Protein AF-A0A7Y3DHK5-F1 (afdb_monomer)

Mean predicted aligned error: 8.08 Å

Foldseek 3Di:
DDPCCPPLDHPLLVVLLVVLLVLLVQLLCLCQLLVVQVPDPPRDHSVVSNVSSLVSQLVSLLSNQVSLVAVCSVVLSVVLNVQLCVQQVVQCVVLVHNLLSNLRSNLSSLLRRRHDDPQDDSVLSNVLSVVLSVVLSVCCVPPVVCSSVCSSSRSSVSNVVSSSVSSVVPPPPPPPPPPPDD

Secondary structure (DSSP, 8-state):
-------SS-HHHHHHHHHHHHHHHHHHHHHHHHHHHHT-TTPPPSHHHHHHHHHHHHHHHHHHHHHTT-TTHHHHHHHHHHHHHHHHHHHHHHHTSHHHHHHHHHHHHHHHHS---TT--HHHHHHHHHHHHHHHHHHHHH-HHHHHHHTTTHHHHHHHHHHHHHHHHHS--SSSSSSS--

Sequence (182 aa):
MESDNGPVIGRRKLIALIAGTVLLVISYAGILGAFVASGLDDGPNPGPPLALGMALLPIVFAAVAYLSLHPRAGTAVLKAVGLFFLFAVPISALAQDAVTGLVAGFGAGAVVTVDRLPMHTWKSRAIAVGATVFYVFILVRIIPPLGVASAPLLPFTAVAMADYIAEQRTQPGNESAGGQVA

Radius of gyration: 18.8 Å; Cα contacts (8 Å, |Δi|>4): 237; chains: 1; bounding box: 74×36×41 Å

pLDDT: mean 83.74, std 14.65, range [40.53, 97.25]

Structure (mmCIF, N/CA/C/O backbone):
data_AF-A0A7Y3DHK5-F1
#
_entry.id   AF-A0A7Y3DHK5-F1
#
loop_
_atom_site.group_PDB
_atom_site.id
_atom_site.type_symbol
_atom_site.label_atom_id
_atom_site.label_alt_id
_atom_site.label_comp_id
_atom_site.label_asym_id
_atom_site.label_entity_id
_atom_site.label_seq_id
_atom_site.pdbx_PDB_ins_code
_atom_site.Cartn_x
_atom_site.Cartn_y
_atom_site.Cartn_z
_atom_site.occupancy
_atom_site.B_iso_or_equiv
_atom_site.auth_seq_id
_atom_site.auth_comp_id
_atom_site.auth_asym_id
_atom_site.auth_atom_id
_atom_site.pdbx_PDB_model_num
ATOM 1 N N . MET A 1 1 ? -32.694 22.372 16.689 1.00 42.44 1 MET A N 1
ATOM 2 C CA . MET A 1 1 ? -32.418 20.926 16.592 1.00 42.44 1 MET A CA 1
ATOM 3 C C . MET A 1 1 ? -31.302 20.776 15.580 1.00 42.44 1 MET A C 1
ATOM 5 O O . MET A 1 1 ? -31.564 20.629 14.396 1.00 42.44 1 MET A O 1
ATOM 9 N N . GLU A 1 2 ? -30.069 20.971 16.040 1.00 40.84 2 GLU A N 1
ATOM 10 C CA . GLU A 1 2 ? -28.870 20.765 15.233 1.00 40.84 2 GLU A CA 1
ATOM 11 C C . GLU A 1 2 ? -28.682 19.249 15.140 1.00 40.84 2 GLU A C 1
ATOM 13 O O . GLU A 1 2 ? -28.460 18.597 16.161 1.00 40.84 2 GLU A O 1
ATOM 18 N N . SER A 1 3 ? -28.862 18.654 13.961 1.00 53.38 3 SER A N 1
ATOM 19 C CA . SER A 1 3 ? -28.381 17.294 13.744 1.00 53.38 3 SER A CA 1
ATOM 20 C C . SER A 1 3 ? -26.858 17.376 13.759 1.00 53.38 3 SER A C 1
ATOM 22 O O . SER A 1 3 ? -26.259 17.772 12.756 1.00 53.38 3 SER A O 1
ATOM 24 N N . ASP A 1 4 ? -26.243 17.076 14.903 1.00 52.94 4 ASP A N 1
ATOM 25 C CA . ASP A 1 4 ? -24.798 16.885 15.012 1.00 52.94 4 ASP A CA 1
ATOM 26 C C . ASP A 1 4 ? -24.416 15.635 14.208 1.00 52.94 4 ASP A C 1
ATOM 28 O O . ASP A 1 4 ? -24.260 14.528 14.718 1.00 52.94 4 ASP A O 1
ATOM 32 N N . ASN A 1 5 ? -24.339 15.817 12.892 1.00 56.72 5 ASN A N 1
ATOM 33 C CA . ASN A 1 5 ? -23.770 14.869 11.956 1.00 56.72 5 ASN A CA 1
ATOM 34 C C . ASN A 1 5 ? -22.253 15.039 12.033 1.00 56.72 5 ASN A C 1
ATOM 36 O O . ASN A 1 5 ? -21.617 15.535 11.097 1.00 56.72 5 ASN A O 1
ATOM 40 N N . GLY A 1 6 ? -21.674 14.670 13.178 1.00 50.78 6 GLY A N 1
ATOM 41 C CA . GLY A 1 6 ? -20.231 14.545 13.307 1.00 50.78 6 GLY A CA 1
ATOM 42 C C . GLY A 1 6 ? -19.690 13.702 12.142 1.00 50.78 6 GLY A C 1
ATOM 43 O O . GLY A 1 6 ? -20.365 12.771 11.689 1.00 50.78 6 GLY A O 1
ATOM 44 N N . PRO A 1 7 ? -18.508 14.030 11.591 1.00 53.75 7 PRO A N 1
ATOM 45 C CA . PRO A 1 7 ? -17.993 13.337 10.420 1.00 53.75 7 PRO A CA 1
ATOM 46 C C . PRO A 1 7 ? -17.923 11.829 10.686 1.00 53.75 7 PRO A C 1
ATOM 48 O O . PRO A 1 7 ? -17.283 11.395 11.643 1.00 53.75 7 PRO A O 1
ATOM 51 N N . VAL A 1 8 ? -18.573 11.054 9.806 1.00 61.59 8 VAL A N 1
ATOM 52 C CA . VAL A 1 8 ? -18.699 9.583 9.872 1.00 61.59 8 VAL A CA 1
ATOM 53 C C . VAL A 1 8 ? -17.328 8.923 10.088 1.00 61.59 8 VAL A C 1
ATOM 55 O O . VAL A 1 8 ? -17.184 8.011 10.890 1.00 61.59 8 VAL A O 1
ATOM 58 N N . ILE A 1 9 ? -16.282 9.496 9.482 1.00 65.50 9 ILE A N 1
ATOM 59 C CA . ILE A 1 9 ? -14.880 9.187 9.773 1.00 65.50 9 ILE A CA 1
ATOM 60 C C . ILE A 1 9 ? -14.308 10.270 10.695 1.00 65.50 9 ILE A C 1
ATOM 62 O O . ILE A 1 9 ? -14.150 11.425 10.294 1.00 65.50 9 ILE A O 1
ATOM 66 N N . GLY A 1 10 ? -13.910 9.894 11.913 1.00 73.19 10 GLY A N 1
ATOM 67 C CA . GLY A 1 10 ? -13.272 10.823 12.848 1.00 73.19 10 GLY A CA 1
ATOM 68 C C . GLY A 1 10 ? -12.036 11.510 12.243 1.00 73.19 10 GLY A C 1
ATOM 69 O O . GLY A 1 10 ? -11.193 10.864 11.618 1.00 73.19 10 GLY A O 1
ATOM 70 N N . ARG A 1 11 ? -11.882 12.824 12.472 1.00 76.50 11 ARG A N 1
ATOM 71 C CA . ARG A 1 11 ? -10.813 13.674 11.892 1.00 76.50 11 ARG A CA 1
ATOM 72 C C . ARG A 1 11 ? -9.403 13.074 12.004 1.00 76.50 11 ARG A C 1
ATOM 74 O O . ARG A 1 11 ? -8.600 13.213 11.089 1.00 76.50 11 ARG A O 1
ATOM 81 N N . ARG A 1 12 ? -9.101 12.378 13.105 1.00 74.62 12 ARG A N 1
ATOM 82 C CA . ARG A 1 12 ? -7.803 11.709 13.327 1.00 74.62 12 ARG A CA 1
ATOM 83 C C . ARG A 1 12 ? -7.577 10.525 12.380 1.00 74.62 12 ARG A C 1
ATOM 85 O O . ARG A 1 12 ? -6.482 10.380 11.849 1.00 74.62 12 ARG A O 1
ATOM 92 N N . LYS A 1 13 ? -8.621 9.737 12.106 1.00 74.81 13 LYS A N 1
ATOM 93 C CA . LYS A 1 13 ? -8.589 8.605 11.167 1.00 74.81 13 LYS A CA 1
ATOM 94 C C . LYS A 1 13 ? -8.394 9.093 9.729 1.00 74.81 13 LYS A C 1
ATOM 96 O O . LYS A 1 13 ? -7.606 8.508 8.994 1.00 74.81 13 LYS A O 1
ATOM 101 N N . LEU A 1 14 ? -9.019 10.215 9.362 1.00 79.25 14 LEU A N 1
ATOM 102 C CA . LEU A 1 14 ? -8.791 10.866 8.068 1.00 79.25 14 LEU A CA 1
ATOM 103 C C . LEU A 1 14 ? -7.335 11.334 7.910 1.00 79.25 14 LEU A C 1
ATOM 105 O O . LEU A 1 14 ? -6.707 11.056 6.892 1.00 79.25 14 LEU A O 1
ATOM 109 N N . ILE A 1 15 ? -6.772 11.991 8.930 1.00 84.25 15 ILE A N 1
ATOM 110 C CA . ILE A 1 15 ? -5.363 12.418 8.919 1.00 84.25 15 ILE A CA 1
ATOM 111 C C . ILE A 1 15 ? -4.429 11.205 8.811 1.00 84.25 15 ILE A C 1
ATOM 113 O O . ILE A 1 15 ? -3.486 11.242 8.025 1.00 84.25 15 ILE A O 1
ATOM 117 N N . ALA A 1 16 ? -4.709 10.121 9.543 1.00 83.44 16 ALA A N 1
ATOM 118 C CA . ALA A 1 16 ? -3.940 8.880 9.468 1.00 83.44 16 ALA A CA 1
ATOM 119 C C . ALA A 1 16 ? -3.943 8.284 8.051 1.00 83.44 16 ALA A C 1
ATOM 121 O O . ALA A 1 16 ? -2.894 7.884 7.550 1.00 83.44 16 ALA A O 1
ATOM 122 N N . LEU A 1 17 ? -5.106 8.265 7.392 1.00 84.38 17 LEU A N 1
ATOM 123 C CA . LEU A 1 17 ? -5.253 7.769 6.024 1.00 84.38 17 LEU A CA 1
ATOM 124 C C . LEU A 1 17 ? -4.521 8.653 5.013 1.00 84.38 17 LEU A C 1
ATOM 126 O O . LEU A 1 17 ? -3.810 8.124 4.162 1.00 84.38 17 LEU A O 1
ATOM 130 N N . ILE A 1 18 ? -4.646 9.979 5.113 1.00 86.75 18 ILE A N 1
ATOM 131 C CA . ILE A 1 18 ? -3.957 10.913 4.210 1.00 86.75 18 ILE A CA 1
ATOM 132 C C . ILE A 1 18 ? -2.440 10.794 4.386 1.00 86.75 18 ILE A C 1
ATOM 134 O O . ILE A 1 18 ? -1.729 10.564 3.409 1.00 86.75 18 ILE A O 1
ATOM 138 N N . ALA A 1 19 ? -1.946 10.886 5.624 1.00 87.06 19 ALA A N 1
ATOM 139 C CA . ALA A 1 19 ? -0.518 10.785 5.923 1.00 87.06 19 ALA A CA 1
ATOM 140 C C . ALA A 1 19 ? 0.050 9.422 5.499 1.00 87.06 19 ALA A C 1
ATOM 142 O O . ALA A 1 19 ? 1.097 9.357 4.855 1.00 87.06 19 ALA A O 1
ATOM 143 N N . GLY A 1 20 ? -0.678 8.340 5.795 1.00 87.88 20 GLY A N 1
ATOM 144 C CA . GLY A 1 20 ? -0.337 6.996 5.347 1.00 87.88 20 GLY A CA 1
ATOM 145 C C . GLY A 1 20 ? -0.263 6.903 3.826 1.00 87.88 20 GLY A C 1
ATOM 146 O O . GLY A 1 20 ? 0.711 6.371 3.306 1.00 87.88 20 GLY A O 1
ATOM 147 N N . THR A 1 21 ? -1.244 7.454 3.109 1.00 89.69 21 THR A N 1
ATOM 148 C CA . THR A 1 21 ? -1.296 7.403 1.637 1.00 89.69 21 THR A CA 1
ATOM 149 C C . THR A 1 21 ? -0.128 8.157 1.011 1.00 89.69 21 THR A C 1
ATOM 151 O O . THR A 1 21 ? 0.500 7.639 0.094 1.00 89.69 21 THR A O 1
ATOM 154 N N . VAL A 1 22 ? 0.221 9.339 1.528 1.00 92.50 22 VAL A N 1
ATOM 155 C CA . VAL A 1 22 ? 1.383 10.103 1.042 1.00 92.50 22 VAL A CA 1
ATOM 156 C C . VAL A 1 22 ? 2.671 9.296 1.210 1.00 92.50 22 VAL A C 1
ATOM 158 O O . VAL A 1 22 ? 3.433 9.143 0.257 1.00 92.50 22 VAL A O 1
ATOM 161 N N . LEU A 1 23 ? 2.897 8.727 2.398 1.00 92.94 23 LEU A N 1
ATOM 162 C CA . LEU A 1 23 ? 4.072 7.889 2.649 1.00 92.94 23 LEU A CA 1
ATOM 163 C C . LEU A 1 23 ? 4.071 6.631 1.771 1.00 92.94 23 LEU A C 1
ATOM 165 O O . LEU A 1 23 ? 5.121 6.226 1.274 1.00 92.94 23 LEU A O 1
ATOM 169 N N . LEU A 1 24 ? 2.897 6.027 1.565 1.00 92.25 24 LEU A N 1
ATOM 170 C CA . LEU A 1 24 ? 2.729 4.840 0.734 1.00 92.25 24 LEU A CA 1
ATOM 171 C C . LEU A 1 24 ? 3.099 5.151 -0.713 1.00 92.25 24 LEU A C 1
ATOM 173 O O . LEU A 1 24 ? 3.868 4.394 -1.288 1.00 92.25 24 LEU A O 1
ATOM 177 N N . VAL A 1 25 ? 2.635 6.268 -1.281 1.00 94.75 25 VAL A N 1
ATOM 178 C CA . VAL A 1 25 ? 2.987 6.684 -2.650 1.00 94.75 25 VAL A CA 1
ATOM 179 C C . VAL A 1 25 ? 4.505 6.780 -2.820 1.00 94.75 25 VAL A C 1
ATOM 181 O O . VAL A 1 25 ? 5.038 6.266 -3.801 1.00 94.75 25 VAL A O 1
ATOM 184 N N . ILE A 1 26 ? 5.211 7.371 -1.851 1.00 94.56 26 ILE A N 1
ATOM 185 C CA . ILE A 1 26 ? 6.676 7.506 -1.900 1.00 94.56 26 ILE A CA 1
ATOM 186 C C . ILE A 1 26 ? 7.354 6.131 -1.786 1.00 94.56 26 ILE A C 1
ATOM 188 O O . ILE A 1 26 ? 8.244 5.813 -2.576 1.00 94.56 26 ILE A O 1
ATOM 192 N N . SER A 1 27 ? 6.918 5.296 -0.837 1.00 94.69 27 SER A N 1
ATOM 193 C CA . SER A 1 27 ? 7.443 3.935 -0.658 1.00 94.69 27 SER A CA 1
ATOM 194 C C . SER A 1 27 ? 7.228 3.080 -1.912 1.00 94.69 27 SER A C 1
ATOM 196 O O . SER A 1 27 ? 8.168 2.472 -2.423 1.00 94.69 27 SER A O 1
ATOM 198 N N . TYR A 1 28 ? 6.011 3.103 -2.456 1.00 95.06 28 TYR A N 1
ATOM 199 C CA . TYR A 1 28 ? 5.617 2.409 -3.677 1.00 95.06 28 TYR A CA 1
ATOM 200 C C . TYR A 1 28 ? 6.442 2.860 -4.882 1.00 95.06 28 TYR A C 1
ATOM 202 O O . TYR A 1 28 ? 6.948 2.011 -5.609 1.00 95.06 28 TYR A O 1
ATOM 210 N N . ALA A 1 29 ? 6.632 4.170 -5.070 1.00 94.25 29 ALA A N 1
ATOM 211 C CA . ALA A 1 29 ? 7.441 4.699 -6.165 1.00 94.25 29 ALA A CA 1
ATOM 212 C C . ALA A 1 29 ? 8.903 4.232 -6.080 1.00 94.25 29 ALA A C 1
ATOM 214 O O . ALA A 1 29 ? 9.481 3.865 -7.101 1.00 94.25 29 ALA A O 1
ATOM 215 N N . GLY A 1 30 ? 9.484 4.184 -4.875 1.00 94.62 30 GLY A N 1
ATOM 216 C CA . GLY A 1 30 ? 10.835 3.659 -4.663 1.00 94.62 30 GLY A CA 1
ATOM 217 C C . GLY A 1 30 ? 10.952 2.173 -5.013 1.00 94.62 30 GLY A C 1
ATOM 218 O O . GLY A 1 30 ? 11.815 1.787 -5.802 1.00 94.62 30 GLY A O 1
ATOM 219 N N . ILE A 1 31 ? 10.046 1.340 -4.486 1.00 94.56 31 ILE A N 1
ATOM 220 C CA . ILE A 1 31 ? 10.067 -0.108 -4.747 1.00 94.56 31 ILE A CA 1
ATOM 221 C C . ILE A 1 31 ? 9.806 -0.398 -6.232 1.00 94.56 31 ILE A C 1
ATOM 223 O O . ILE A 1 31 ? 10.547 -1.157 -6.854 1.00 94.56 31 ILE A O 1
ATOM 227 N N . LEU A 1 32 ? 8.782 0.222 -6.824 1.00 93.75 32 LEU A N 1
ATOM 228 C CA . LEU A 1 32 ? 8.448 0.018 -8.232 1.00 93.75 32 LEU A CA 1
ATOM 229 C C . LEU A 1 32 ? 9.550 0.543 -9.156 1.00 93.75 32 LEU A C 1
ATOM 231 O O . LEU A 1 32 ? 9.907 -0.136 -10.114 1.00 93.75 32 LEU A O 1
ATOM 235 N N . GLY A 1 33 ? 10.111 1.717 -8.860 1.00 92.50 33 GLY A N 1
ATOM 236 C CA . GLY A 1 33 ? 11.213 2.293 -9.627 1.00 92.50 33 GLY A CA 1
ATOM 237 C C . GLY A 1 33 ? 12.428 1.368 -9.669 1.00 92.50 33 GLY A C 1
ATOM 238 O O . GLY A 1 33 ? 13.041 1.220 -10.722 1.00 92.50 33 GLY A O 1
ATOM 239 N N . ALA A 1 34 ? 12.725 0.676 -8.566 1.00 93.44 34 ALA A N 1
ATOM 240 C CA . ALA A 1 34 ? 13.771 -0.339 -8.536 1.00 93.44 34 ALA A CA 1
ATOM 241 C C . ALA A 1 34 ? 13.460 -1.551 -9.425 1.00 93.44 34 ALA A C 1
ATOM 243 O O . ALA A 1 34 ? 14.339 -2.003 -10.156 1.00 93.44 34 ALA A O 1
ATOM 244 N N . PHE A 1 35 ? 12.222 -2.055 -9.406 1.00 92.12 35 PHE A N 1
ATOM 245 C CA . PHE A 1 35 ? 11.816 -3.153 -10.291 1.00 92.12 35 PHE A CA 1
ATOM 246 C C . PHE A 1 35 ? 11.899 -2.759 -11.768 1.00 92.12 35 PHE A C 1
ATOM 248 O O . PHE A 1 35 ? 12.426 -3.522 -12.575 1.00 92.12 35 PHE A O 1
ATOM 255 N N . VAL A 1 36 ? 11.446 -1.553 -12.118 1.00 91.25 36 VAL A N 1
ATOM 256 C CA . VAL A 1 36 ? 11.557 -1.030 -13.487 1.00 91.25 36 VAL A CA 1
ATOM 257 C C . VAL A 1 36 ? 13.023 -0.902 -13.894 1.00 91.25 36 VAL A C 1
ATOM 259 O O . VAL A 1 36 ? 13.400 -1.393 -14.952 1.00 91.25 36 VAL A O 1
ATOM 262 N N . ALA A 1 37 ? 13.862 -0.311 -13.041 1.00 92.69 37 ALA A N 1
ATOM 263 C CA . ALA A 1 37 ? 15.287 -0.152 -13.311 1.00 92.69 37 ALA A CA 1
ATOM 264 C C . ALA A 1 37 ? 16.013 -1.497 -13.478 1.00 92.69 37 ALA A C 1
ATOM 266 O O . ALA A 1 37 ? 16.882 -1.612 -14.333 1.00 92.69 37 ALA A O 1
ATOM 267 N N . SER A 1 38 ? 15.618 -2.530 -12.725 1.00 90.75 38 SER A N 1
ATOM 268 C CA . SER A 1 38 ? 16.200 -3.875 -12.841 1.00 90.75 38 SER A CA 1
ATOM 269 C C . SER A 1 38 ? 15.866 -4.608 -14.145 1.00 90.75 38 SER A C 1
ATOM 271 O O . SER A 1 38 ? 16.524 -5.592 -14.464 1.00 90.75 38 SER A O 1
ATOM 273 N N . GLY A 1 39 ? 14.851 -4.151 -14.884 1.00 89.38 39 GLY A N 1
ATOM 274 C CA . GLY A 1 39 ? 14.454 -4.724 -16.172 1.00 89.38 39 GLY A CA 1
ATOM 275 C C . GLY A 1 39 ? 15.078 -4.041 -17.392 1.00 89.38 39 GLY A C 1
ATOM 276 O O . GLY A 1 39 ? 14.715 -4.389 -18.511 1.00 89.38 39 GLY A O 1
ATOM 277 N N . LEU A 1 40 ? 15.954 -3.049 -17.196 1.00 91.44 40 LEU A N 1
ATOM 278 C CA . LEU A 1 40 ? 16.597 -2.283 -18.266 1.00 91.44 40 LEU A CA 1
ATOM 279 C C . LEU A 1 40 ? 18.086 -2.642 -18.350 1.00 91.44 40 LEU A C 1
ATOM 281 O O . LEU A 1 40 ? 18.777 -2.583 -17.335 1.00 91.44 40 LEU A O 1
ATOM 285 N N . ASP A 1 41 ? 18.584 -2.935 -19.555 1.00 87.88 41 ASP A N 1
ATOM 286 C CA . ASP A 1 41 ? 19.985 -3.339 -19.774 1.00 87.88 41 ASP A CA 1
ATOM 287 C C . ASP A 1 41 ? 20.995 -2.249 -19.355 1.00 87.88 41 ASP A C 1
ATOM 289 O O . ASP A 1 41 ? 22.003 -2.555 -18.725 1.00 87.88 41 ASP A O 1
ATOM 293 N N . ASP A 1 42 ? 20.673 -0.974 -19.607 1.00 89.69 42 ASP A N 1
ATOM 294 C CA . ASP A 1 42 ? 21.446 0.207 -19.176 1.00 89.69 42 ASP A CA 1
ATOM 295 C C . ASP A 1 42 ? 20.678 1.039 -18.124 1.00 89.69 42 ASP A C 1
ATOM 297 O O . ASP A 1 42 ? 20.684 2.276 -18.120 1.00 89.69 42 ASP A O 1
ATOM 301 N N . GLY A 1 43 ? 19.934 0.359 -17.246 1.00 84.94 43 GLY A N 1
ATOM 302 C CA . GLY A 1 43 ? 19.128 0.991 -16.204 1.00 84.94 43 GLY A CA 1
ATOM 303 C C . GLY A 1 43 ? 19.957 1.697 -15.116 1.00 84.94 43 GLY A C 1
ATOM 304 O O . GLY A 1 43 ? 21.067 1.269 -14.789 1.00 84.94 43 GLY A O 1
ATOM 305 N N . PRO A 1 44 ? 19.422 2.756 -14.473 1.00 91.56 44 PRO A N 1
ATOM 306 C CA . PRO A 1 44 ? 20.005 3.299 -13.246 1.00 91.56 44 PRO A CA 1
ATOM 307 C C . PRO A 1 44 ? 20.124 2.221 -12.157 1.00 91.56 44 PRO A C 1
ATOM 309 O O . PRO A 1 44 ? 19.343 1.275 -12.128 1.00 91.56 44 PRO A O 1
ATOM 312 N N . ASN A 1 45 ? 21.044 2.384 -11.200 1.00 93.50 45 ASN A N 1
ATOM 313 C CA . ASN A 1 45 ? 21.184 1.429 -10.095 1.00 93.50 45 ASN A CA 1
ATOM 314 C C . ASN A 1 45 ? 19.851 1.281 -9.312 1.00 93.50 45 ASN A C 1
ATOM 316 O O . ASN A 1 45 ? 19.388 2.269 -8.730 1.00 93.50 45 ASN A O 1
ATOM 320 N N . PRO A 1 46 ? 19.249 0.074 -9.237 1.00 93.62 46 PRO A N 1
ATOM 321 C CA . PRO A 1 46 ? 17.970 -0.145 -8.556 1.00 93.62 46 PRO A CA 1
ATOM 322 C C . PRO A 1 46 ? 18.092 -0.164 -7.022 1.00 93.62 46 PRO A C 1
ATOM 324 O O . PRO A 1 46 ? 17.088 -0.056 -6.320 1.00 93.62 46 PRO A O 1
ATOM 327 N N . GLY A 1 47 ? 19.308 -0.289 -6.479 1.00 94.06 47 GLY A N 1
ATOM 328 C CA . GLY A 1 47 ? 19.561 -0.427 -5.044 1.00 94.06 47 GLY A CA 1
ATOM 329 C C . GLY A 1 47 ? 19.051 0.750 -4.203 1.00 94.06 47 GLY A C 1
ATOM 330 O O . GLY A 1 47 ? 18.266 0.521 -3.281 1.00 94.06 47 GLY A O 1
ATOM 331 N N . PRO A 1 48 ? 19.442 2.006 -4.494 1.00 94.94 48 PRO A N 1
ATOM 332 C CA . PRO A 1 48 ? 18.984 3.170 -3.736 1.00 94.94 48 PRO A CA 1
ATOM 333 C C . PRO A 1 48 ? 17.454 3.363 -3.691 1.00 94.94 48 PRO A C 1
ATOM 335 O O . PRO A 1 48 ? 16.928 3.511 -2.583 1.00 94.94 48 PRO A O 1
ATOM 338 N N . PRO A 1 49 ? 16.705 3.337 -4.817 1.00 93.12 49 PRO A N 1
ATOM 339 C CA . PRO A 1 49 ? 15.250 3.487 -4.760 1.00 93.12 49 PRO A CA 1
ATOM 340 C C . PRO A 1 49 ? 14.576 2.312 -4.036 1.00 93.12 49 PRO A C 1
ATOM 342 O O . PRO A 1 49 ? 13.629 2.539 -3.278 1.00 93.12 49 PRO A O 1
ATOM 345 N N . LEU A 1 50 ? 15.108 1.088 -4.166 1.00 94.31 50 LEU A N 1
ATOM 346 C CA . LEU A 1 50 ? 14.611 -0.066 -3.416 1.00 94.31 50 LEU A CA 1
ATOM 347 C C . LEU A 1 50 ? 14.811 0.129 -1.914 1.00 94.31 50 LEU A C 1
ATOM 349 O O . LEU A 1 50 ? 13.867 -0.024 -1.144 1.00 94.31 50 LEU A O 1
ATOM 353 N N . ALA A 1 51 ? 16.022 0.495 -1.490 1.00 94.69 51 ALA A N 1
ATOM 354 C CA . ALA A 1 51 ? 16.351 0.702 -0.085 1.00 94.69 51 ALA A CA 1
ATOM 355 C C . ALA A 1 51 ? 15.470 1.790 0.542 1.00 94.69 51 ALA A C 1
ATOM 357 O O . ALA A 1 51 ? 14.942 1.588 1.634 1.00 94.69 51 ALA A O 1
ATOM 358 N N . LEU A 1 52 ? 15.247 2.902 -0.169 1.00 93.75 52 LEU A N 1
ATOM 359 C CA . LEU A 1 52 ? 14.337 3.960 0.269 1.00 93.75 52 LEU A CA 1
ATOM 360 C C . LEU A 1 52 ? 12.902 3.441 0.413 1.00 93.75 52 LEU A C 1
ATOM 362 O O . LEU A 1 52 ? 12.270 3.633 1.454 1.00 93.75 52 LEU A O 1
ATOM 366 N N . GLY A 1 53 ? 12.397 2.763 -0.618 1.00 93.25 53 GLY A N 1
ATOM 367 C CA . GLY A 1 53 ? 11.045 2.224 -0.629 1.00 93.25 53 GLY A CA 1
ATOM 368 C C . GLY A 1 53 ? 10.802 1.228 0.509 1.00 93.25 53 GLY A C 1
ATOM 369 O O . GLY A 1 53 ? 9.804 1.332 1.228 1.00 93.25 53 GLY A O 1
ATOM 370 N N . MET A 1 54 ? 11.763 0.332 0.735 1.00 95.00 54 MET A N 1
ATOM 371 C CA . MET A 1 54 ? 11.733 -0.676 1.796 1.00 95.00 54 MET A CA 1
ATOM 372 C C . MET A 1 54 ? 11.925 -0.082 3.196 1.00 95.00 54 MET A C 1
ATOM 374 O O . MET A 1 54 ? 11.277 -0.536 4.137 1.00 95.00 54 MET A O 1
ATOM 378 N N . ALA A 1 55 ? 12.759 0.949 3.352 1.00 95.94 55 ALA A N 1
ATOM 379 C CA . ALA A 1 55 ? 12.929 1.650 4.625 1.00 95.94 55 ALA A CA 1
ATOM 380 C C . ALA A 1 55 ? 11.669 2.436 5.023 1.00 95.94 55 ALA A C 1
ATOM 382 O O . ALA A 1 55 ? 11.331 2.516 6.205 1.00 95.94 55 ALA A O 1
ATOM 383 N N . LEU A 1 56 ? 10.941 2.980 4.042 1.00 94.50 56 LEU A N 1
ATOM 384 C CA . LEU A 1 56 ? 9.680 3.687 4.271 1.00 94.50 56 LEU A CA 1
ATOM 385 C C 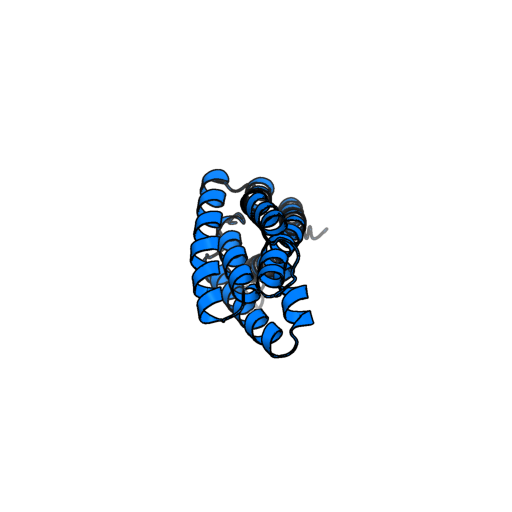. LEU A 1 56 ? 8.519 2.751 4.607 1.00 94.50 56 LEU A C 1
ATOM 387 O O . LEU A 1 56 ? 7.590 3.163 5.294 1.00 94.50 56 LEU A O 1
ATOM 391 N N . LEU A 1 57 ? 8.560 1.495 4.177 1.00 94.44 57 LEU A N 1
ATOM 392 C CA . LEU A 1 57 ? 7.483 0.529 4.384 1.00 94.44 57 LEU A CA 1
ATOM 393 C C . LEU A 1 57 ? 7.039 0.369 5.857 1.00 94.44 57 LEU A C 1
ATOM 395 O O . LEU A 1 57 ? 5.844 0.524 6.133 1.00 94.44 57 LEU A O 1
ATOM 399 N N . PRO A 1 58 ? 7.930 0.116 6.839 1.00 93.69 58 PRO A N 1
ATOM 400 C CA . PRO A 1 58 ? 7.525 0.082 8.245 1.00 93.69 58 PRO A CA 1
ATOM 401 C C . PRO A 1 58 ? 7.039 1.450 8.746 1.00 93.69 58 PRO A C 1
ATOM 403 O O . PRO A 1 58 ? 6.160 1.497 9.605 1.00 93.69 58 PRO A O 1
ATOM 406 N N . ILE A 1 59 ? 7.553 2.555 8.193 1.00 94.44 59 ILE A N 1
ATOM 407 C CA . ILE A 1 59 ? 7.150 3.924 8.553 1.00 94.44 59 ILE A CA 1
ATOM 408 C C . ILE A 1 59 ? 5.715 4.204 8.092 1.00 94.44 59 ILE A C 1
ATOM 410 O O . ILE A 1 59 ? 4.939 4.770 8.858 1.00 94.44 59 ILE A O 1
ATOM 414 N N . VAL A 1 60 ? 5.326 3.752 6.895 1.00 93.06 60 VAL A N 1
ATOM 415 C CA . VAL A 1 60 ? 3.945 3.830 6.383 1.00 93.06 60 VAL A CA 1
ATOM 416 C C . VAL A 1 60 ? 2.986 3.156 7.361 1.00 93.06 60 VAL A C 1
ATOM 418 O O . VAL A 1 60 ? 2.003 3.756 7.800 1.00 93.06 60 VAL A O 1
ATOM 421 N N . PHE A 1 61 ? 3.286 1.914 7.748 1.00 93.06 61 PHE A N 1
ATOM 422 C CA . PHE A 1 61 ? 2.438 1.163 8.670 1.00 93.06 61 PHE A CA 1
ATOM 423 C C . PHE A 1 61 ? 2.437 1.749 10.080 1.00 93.06 61 PHE A C 1
ATOM 425 O O . PHE A 1 61 ? 1.385 1.768 10.720 1.00 93.06 61 PHE A O 1
ATOM 432 N N . ALA A 1 62 ? 3.575 2.261 10.554 1.00 91.94 62 ALA A N 1
ATOM 433 C CA . ALA A 1 62 ? 3.660 2.950 11.833 1.00 91.94 62 ALA A CA 1
ATOM 434 C C . ALA A 1 62 ? 2.810 4.224 11.832 1.00 91.94 62 ALA A C 1
ATOM 436 O O . ALA A 1 62 ? 1.996 4.403 12.735 1.00 91.94 62 ALA A O 1
ATOM 437 N N . ALA A 1 63 ? 2.917 5.065 10.801 1.00 89.88 63 ALA A N 1
ATOM 438 C CA . ALA A 1 63 ? 2.112 6.275 10.680 1.00 89.88 63 ALA A CA 1
ATOM 439 C C . ALA A 1 63 ? 0.617 5.946 10.773 1.00 89.88 63 ALA A C 1
ATOM 441 O O . ALA A 1 63 ? -0.089 6.533 11.589 1.00 89.88 63 ALA A O 1
ATOM 442 N N . VAL A 1 64 ? 0.147 4.944 10.026 1.00 86.38 64 VAL A N 1
ATOM 443 C CA . VAL A 1 64 ? -1.260 4.524 10.072 1.00 86.38 64 VAL A CA 1
ATOM 444 C C . VAL A 1 64 ? -1.644 3.970 11.447 1.00 86.38 64 VAL A C 1
ATOM 446 O O . VAL A 1 64 ? -2.660 4.387 12.003 1.00 86.38 64 VAL A O 1
ATOM 449 N N . ALA A 1 65 ? -0.847 3.073 12.031 1.00 87.31 65 ALA A N 1
ATOM 450 C CA . ALA A 1 65 ? -1.175 2.422 13.301 1.00 87.31 65 ALA A CA 1
ATOM 451 C C . ALA A 1 65 ? -1.178 3.394 14.494 1.00 87.31 65 ALA A C 1
ATOM 453 O O . ALA A 1 65 ? -2.091 3.361 15.319 1.00 87.31 65 ALA A O 1
ATOM 454 N N . TYR A 1 66 ? -0.184 4.280 14.583 1.00 87.69 66 TYR A N 1
ATOM 455 C CA . TYR A 1 66 ? -0.081 5.244 15.681 1.00 87.69 66 TYR A CA 1
ATOM 456 C C . TYR A 1 66 ? -1.075 6.400 15.527 1.00 87.69 66 TYR A C 1
ATOM 458 O O . TYR A 1 66 ? -1.719 6.773 16.507 1.00 87.69 66 TYR A O 1
ATOM 466 N N . LEU A 1 67 ? -1.268 6.935 14.314 1.00 85.88 67 LEU A N 1
ATOM 467 C CA . LEU A 1 67 ? -2.230 8.024 14.092 1.00 85.88 67 LEU A CA 1
ATOM 468 C C . LEU A 1 67 ? -3.686 7.554 14.217 1.00 85.88 67 LEU A C 1
ATOM 470 O O . LEU A 1 67 ? -4.550 8.349 14.588 1.00 85.88 67 LEU A O 1
ATOM 474 N N . SER A 1 68 ? -3.962 6.272 13.953 1.00 79.62 68 SER A N 1
ATOM 475 C CA . SER A 1 68 ? -5.280 5.671 14.197 1.00 79.62 68 SER A CA 1
ATOM 476 C C . SER A 1 68 ? -5.509 5.210 15.643 1.00 79.62 68 SER A C 1
ATOM 478 O O . SER A 1 68 ? -6.598 4.731 15.930 1.00 79.62 68 SER A O 1
ATOM 480 N N . LEU A 1 69 ? -4.547 5.411 16.560 1.00 81.94 69 LEU A N 1
ATOM 481 C CA . LEU A 1 69 ? -4.626 5.026 17.982 1.00 81.94 69 LEU A CA 1
ATOM 482 C C . LEU A 1 69 ? -4.822 3.523 18.222 1.00 81.94 69 LEU A C 1
ATOM 484 O O . LEU A 1 69 ? -5.485 3.106 19.171 1.00 81.94 69 LEU A O 1
ATOM 488 N N . HIS A 1 70 ? -4.198 2.696 17.391 1.00 80.56 70 HIS A N 1
ATOM 489 C CA . HIS A 1 70 ? -4.357 1.258 17.493 1.00 80.56 70 HIS A CA 1
ATOM 490 C C . HIS A 1 70 ? -3.808 0.718 18.839 1.00 80.56 70 HIS A C 1
ATOM 492 O O . HIS A 1 70 ? -2.634 0.952 19.152 1.00 80.56 70 HIS A O 1
ATOM 498 N N . PRO A 1 71 ? -4.583 -0.058 19.634 1.00 82.75 71 PRO A N 1
ATOM 499 C CA . PRO A 1 71 ? -4.216 -0.458 21.002 1.00 82.75 71 PRO A CA 1
ATOM 500 C C . PRO A 1 71 ? -2.939 -1.303 21.094 1.00 82.75 71 PRO A C 1
ATOM 502 O O . PRO A 1 71 ? -2.362 -1.448 22.169 1.00 82.75 71 PRO A O 1
ATOM 505 N N . ARG A 1 72 ? -2.493 -1.889 19.976 1.00 86.31 72 ARG A N 1
ATOM 506 C CA . ARG A 1 72 ? -1.249 -2.668 19.868 1.00 86.31 72 ARG A CA 1
ATOM 507 C C . ARG A 1 72 ? -0.437 -2.252 18.641 1.00 86.31 72 ARG A C 1
ATOM 509 O O . ARG A 1 72 ? -0.011 -3.110 17.866 1.00 86.31 72 ARG A O 1
ATOM 516 N N . ALA A 1 73 ? -0.236 -0.943 18.461 1.00 86.25 73 ALA A N 1
ATOM 517 C CA . ALA A 1 73 ? 0.411 -0.359 17.282 1.00 86.25 73 ALA A CA 1
ATOM 518 C C . ALA A 1 73 ? 1.719 -1.070 16.883 1.00 86.25 73 ALA A C 1
ATOM 520 O O . ALA A 1 73 ? 1.836 -1.518 15.747 1.00 86.25 73 ALA A O 1
ATOM 521 N N . GLY A 1 74 ? 2.657 -1.284 17.814 1.00 88.06 74 GLY A N 1
ATOM 522 C CA . GLY A 1 74 ? 3.937 -1.940 17.505 1.00 88.06 74 GLY A CA 1
ATOM 523 C C . GLY A 1 74 ? 3.789 -3.363 16.947 1.00 88.06 74 GLY A C 1
ATOM 524 O O . GLY A 1 74 ? 4.380 -3.705 15.923 1.00 88.06 74 GLY A O 1
ATOM 525 N N . THR A 1 75 ? 2.942 -4.194 17.563 1.00 90.56 75 THR A N 1
ATOM 526 C CA . THR A 1 75 ? 2.683 -5.559 17.071 1.00 90.56 75 THR A CA 1
ATOM 527 C C . THR A 1 75 ? 1.944 -5.550 15.735 1.00 90.56 75 THR A C 1
ATOM 529 O O . THR A 1 75 ? 2.176 -6.423 14.900 1.00 90.56 75 THR A O 1
ATOM 532 N N . ALA A 1 76 ? 1.054 -4.582 15.516 1.00 90.56 76 ALA A N 1
ATOM 533 C CA . ALA A 1 76 ? 0.340 -4.442 14.254 1.00 90.56 76 ALA A CA 1
ATOM 534 C C . ALA A 1 76 ? 1.267 -4.036 13.107 1.00 90.56 76 ALA A C 1
ATOM 536 O O . ALA A 1 76 ? 1.147 -4.605 12.027 1.00 90.56 76 ALA A O 1
ATOM 537 N N . VAL A 1 77 ? 2.229 -3.140 13.351 1.00 94.19 77 VAL A N 1
ATOM 538 C CA . VAL A 1 77 ? 3.268 -2.790 12.371 1.00 94.19 77 VAL A CA 1
ATOM 539 C C . VAL A 1 77 ? 4.079 -4.025 11.997 1.00 94.19 77 VAL A C 1
ATOM 541 O O . VAL A 1 77 ? 4.208 -4.327 10.815 1.00 94.19 77 VAL A O 1
ATOM 544 N N . LEU A 1 78 ? 4.555 -4.792 12.983 1.00 95.25 78 LEU A N 1
ATOM 545 C CA . LEU A 1 78 ? 5.336 -6.001 12.711 1.00 95.25 78 LEU A CA 1
ATOM 546 C C . LEU A 1 78 ? 4.534 -7.031 11.900 1.00 95.25 78 LEU A C 1
ATOM 548 O O . LEU A 1 78 ? 5.038 -7.597 10.930 1.00 95.25 78 LEU A O 1
ATOM 552 N N . LYS A 1 79 ? 3.258 -7.232 12.255 1.00 93.88 79 LYS A N 1
ATOM 553 C CA . LYS A 1 79 ? 2.345 -8.090 11.490 1.00 93.88 79 LYS A CA 1
ATOM 554 C C . LYS A 1 79 ? 2.122 -7.570 10.077 1.00 93.88 79 LYS A C 1
ATOM 556 O O . LYS A 1 79 ? 2.120 -8.374 9.157 1.00 93.88 79 LYS A O 1
ATOM 561 N N . ALA A 1 80 ? 1.943 -6.264 9.902 1.00 94.75 80 ALA A N 1
ATOM 562 C CA . ALA A 1 80 ? 1.715 -5.654 8.600 1.00 94.75 80 ALA A CA 1
ATOM 563 C C . ALA A 1 80 ? 2.934 -5.764 7.687 1.00 94.75 80 ALA A C 1
ATOM 565 O O . ALA A 1 80 ? 2.770 -6.094 6.519 1.00 94.75 80 ALA A O 1
ATOM 566 N N . VAL A 1 81 ? 4.145 -5.586 8.220 1.00 96.88 81 VAL A N 1
ATOM 567 C CA . VAL A 1 81 ? 5.388 -5.842 7.480 1.00 96.88 81 VAL A CA 1
ATOM 568 C C . VAL A 1 81 ? 5.456 -7.312 7.055 1.00 96.88 81 VAL A C 1
ATOM 570 O O . VAL A 1 81 ? 5.683 -7.601 5.885 1.00 96.88 81 VAL A O 1
ATOM 573 N N . GLY A 1 82 ? 5.194 -8.253 7.970 1.00 96.56 82 GLY A N 1
ATOM 574 C CA . GLY A 1 82 ? 5.174 -9.682 7.636 1.00 96.56 82 GLY A CA 1
ATOM 575 C C . GLY A 1 82 ? 4.120 -10.037 6.580 1.00 96.56 82 GLY A C 1
ATOM 576 O O . GLY A 1 82 ? 4.415 -10.747 5.623 1.00 96.56 82 GLY A O 1
ATOM 577 N N . LEU A 1 83 ? 2.908 -9.496 6.717 1.00 95.56 83 LEU A N 1
ATOM 578 C CA . LEU A 1 83 ? 1.808 -9.671 5.766 1.00 95.56 83 LEU A CA 1
ATOM 579 C C . LEU A 1 83 ? 2.102 -9.038 4.411 1.00 95.56 83 LEU A C 1
ATOM 581 O O . LEU A 1 83 ? 1.728 -9.609 3.390 1.00 95.56 83 LEU A O 1
ATOM 585 N N . PHE A 1 84 ? 2.803 -7.905 4.393 1.00 96.69 84 PHE A N 1
ATOM 586 C CA . PHE A 1 84 ? 3.252 -7.296 3.157 1.00 96.69 84 PHE A CA 1
ATOM 587 C C . PHE A 1 84 ? 4.091 -8.287 2.360 1.00 96.69 84 PHE A C 1
ATOM 589 O O . PHE A 1 84 ? 3.740 -8.572 1.225 1.00 96.69 84 PHE A O 1
ATOM 596 N N . PHE A 1 85 ? 5.138 -8.871 2.946 1.00 96.88 85 PHE A N 1
ATOM 597 C CA . PHE A 1 85 ? 5.971 -9.838 2.223 1.00 96.88 85 PHE A CA 1
ATOM 598 C C . PHE A 1 85 ? 5.210 -11.114 1.876 1.00 96.88 85 PHE A C 1
ATOM 600 O O . PHE A 1 85 ? 5.335 -11.619 0.759 1.00 96.88 85 PHE A O 1
ATOM 607 N N . LEU A 1 86 ? 4.390 -11.598 2.812 1.00 97.25 86 LEU A N 1
ATOM 608 C CA . LEU A 1 86 ? 3.592 -12.805 2.634 1.00 97.25 86 LEU A CA 1
ATOM 609 C C . LEU A 1 86 ? 2.641 -12.705 1.441 1.00 97.25 86 LEU A C 1
ATOM 611 O O . LEU A 1 86 ? 2.395 -13.718 0.805 1.00 97.25 86 LEU A O 1
ATOM 615 N N . PHE A 1 87 ? 2.110 -11.520 1.133 1.00 96.69 87 PHE A N 1
ATOM 616 C CA . PHE A 1 87 ? 1.209 -11.326 -0.003 1.00 96.69 87 PHE A CA 1
ATOM 617 C C . PHE A 1 87 ? 1.906 -10.729 -1.226 1.00 96.69 87 PHE A C 1
ATOM 619 O O . PHE A 1 87 ? 1.660 -11.184 -2.339 1.00 96.69 87 PHE A O 1
ATOM 626 N N . ALA A 1 88 ? 2.806 -9.762 -1.056 1.00 94.81 88 ALA A N 1
ATOM 627 C CA . ALA A 1 88 ? 3.427 -9.067 -2.177 1.00 94.81 88 ALA A CA 1
ATOM 628 C C . ALA A 1 88 ? 4.274 -9.988 -3.048 1.00 94.81 88 ALA A C 1
ATOM 630 O O . ALA A 1 88 ? 4.198 -9.894 -4.271 1.00 94.81 88 ALA A O 1
ATOM 631 N N . VAL A 1 89 ? 5.035 -10.903 -2.443 1.00 95.50 89 VAL A N 1
ATOM 632 C CA . VAL A 1 89 ? 5.899 -11.826 -3.189 1.00 95.50 89 VAL A CA 1
ATOM 633 C C . VAL A 1 89 ? 5.081 -12.839 -4.001 1.00 95.50 89 VAL A C 1
ATOM 635 O O . VAL A 1 89 ? 5.226 -12.852 -5.225 1.00 95.50 89 VAL A O 1
ATOM 638 N N . PRO A 1 90 ? 4.191 -13.660 -3.403 1.00 96.81 90 PRO A N 1
ATOM 639 C CA . PRO A 1 90 ? 3.462 -14.660 -4.177 1.00 96.81 90 PRO A CA 1
ATOM 640 C C . PRO A 1 90 ? 2.464 -14.038 -5.149 1.00 96.81 90 PRO A C 1
ATOM 642 O O . PRO A 1 90 ? 2.305 -14.561 -6.245 1.00 96.81 90 PRO A O 1
ATOM 645 N N . ILE A 1 91 ? 1.814 -12.920 -4.804 1.00 96.81 91 ILE A N 1
ATOM 646 C CA . ILE A 1 91 ? 0.883 -12.270 -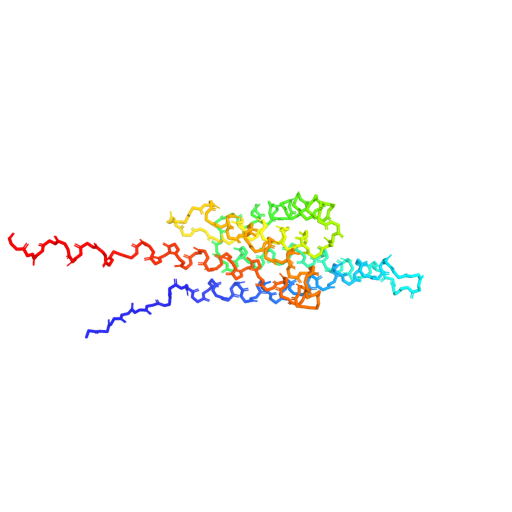5.734 1.00 96.81 91 ILE A CA 1
ATOM 647 C C . ILE A 1 91 ? 1.639 -11.646 -6.908 1.00 96.81 91 ILE A C 1
ATOM 649 O O . ILE A 1 91 ? 1.179 -11.800 -8.034 1.00 96.81 91 ILE A O 1
ATOM 653 N N . SER A 1 92 ? 2.811 -11.032 -6.692 1.00 94.19 92 SER A N 1
ATOM 654 C CA . SER A 1 92 ? 3.661 -10.584 -7.810 1.00 94.19 92 SER A CA 1
ATOM 655 C C . SER A 1 92 ? 4.044 -11.753 -8.717 1.00 94.19 92 SER A C 1
ATOM 657 O O . SER A 1 92 ? 3.967 -11.638 -9.936 1.00 94.19 92 SER A O 1
ATOM 659 N N . ALA A 1 93 ? 4.410 -12.898 -8.131 1.00 94.56 93 ALA A N 1
ATOM 660 C CA . ALA A 1 93 ? 4.774 -14.092 -8.888 1.00 94.56 93 ALA A CA 1
ATOM 661 C C . ALA A 1 93 ? 3.583 -14.677 -9.669 1.00 94.56 93 ALA A C 1
ATOM 663 O O . ALA A 1 93 ? 3.732 -15.062 -10.822 1.00 94.56 93 ALA A O 1
ATOM 664 N N . LEU A 1 94 ? 2.387 -14.717 -9.082 1.00 95.81 94 LEU A N 1
ATOM 665 C CA . LEU A 1 94 ? 1.184 -15.209 -9.759 1.00 95.81 94 LEU A CA 1
ATOM 666 C C . LEU A 1 94 ? 0.708 -14.252 -10.856 1.00 95.81 94 LEU A C 1
ATOM 668 O O . LEU A 1 94 ? 0.294 -14.693 -11.925 1.00 95.81 94 LEU A O 1
ATOM 672 N N . ALA A 1 95 ? 0.771 -12.947 -10.596 1.00 93.38 95 ALA A N 1
ATOM 673 C CA . ALA A 1 95 ? 0.346 -11.921 -11.534 1.00 93.38 95 ALA A CA 1
ATOM 674 C C . ALA A 1 95 ? 1.405 -11.613 -12.603 1.00 93.38 95 ALA A C 1
ATOM 676 O O . ALA A 1 95 ? 1.069 -11.001 -13.608 1.00 93.38 95 ALA A O 1
ATOM 677 N N . GLN A 1 96 ? 2.659 -12.042 -12.425 1.00 93.81 96 GLN A N 1
ATOM 678 C CA . GLN A 1 96 ? 3.779 -11.686 -13.307 1.00 93.81 96 GLN A CA 1
ATOM 679 C C . GLN A 1 96 ? 3.975 -10.158 -13.429 1.00 93.81 96 GLN A C 1
ATOM 681 O O . GLN A 1 96 ? 4.468 -9.664 -14.439 1.00 93.81 96 GLN A O 1
ATOM 686 N N . ASP A 1 97 ? 3.580 -9.398 -12.401 1.00 92.56 97 ASP A N 1
ATOM 687 C CA . ASP A 1 97 ? 3.760 -7.949 -12.325 1.00 92.56 97 ASP A CA 1
ATOM 688 C C . ASP A 1 97 ? 3.937 -7.486 -10.870 1.00 92.56 97 ASP A C 1
ATOM 690 O O . ASP A 1 97 ? 3.263 -7.965 -9.956 1.00 92.56 97 ASP A O 1
ATOM 694 N N . ALA A 1 98 ? 4.861 -6.547 -10.643 1.00 93.62 98 ALA A N 1
ATOM 695 C CA . ALA A 1 98 ? 5.161 -6.044 -9.301 1.00 93.62 98 ALA A CA 1
ATOM 696 C C . ALA A 1 98 ? 4.019 -5.189 -8.723 1.00 93.62 98 ALA A C 1
ATOM 698 O O . ALA A 1 98 ? 3.810 -5.160 -7.512 1.00 93.62 98 ALA A O 1
ATOM 699 N N . VAL A 1 99 ? 3.257 -4.496 -9.575 1.00 95.31 99 VAL A N 1
ATOM 700 C CA . VAL A 1 99 ? 2.214 -3.546 -9.158 1.00 95.31 99 VAL A CA 1
ATOM 701 C C . VAL A 1 99 ? 1.120 -4.251 -8.358 1.00 95.31 99 VAL A C 1
ATOM 703 O O . VAL A 1 99 ? 0.799 -3.835 -7.243 1.00 95.31 99 VAL A O 1
ATOM 706 N N . THR A 1 100 ? 0.587 -5.352 -8.888 1.00 95.31 100 THR A N 1
ATOM 707 C CA . THR A 1 100 ? -0.492 -6.120 -8.257 1.00 95.31 100 THR A CA 1
ATOM 708 C C . THR A 1 100 ? -0.048 -6.692 -6.913 1.00 95.31 100 TH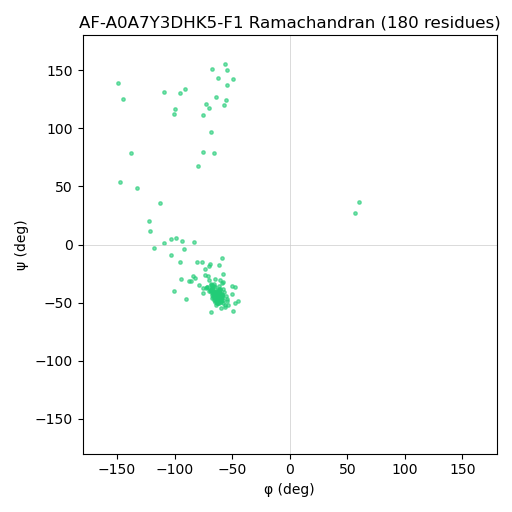R A C 1
ATOM 710 O O . THR A 1 100 ? -0.793 -6.621 -5.931 1.00 95.31 100 THR A O 1
ATOM 713 N N . GLY A 1 101 ? 1.181 -7.211 -6.830 1.00 95.38 101 GLY A N 1
ATOM 714 C CA . GLY A 1 101 ? 1.715 -7.711 -5.568 1.00 95.38 101 GLY A CA 1
ATOM 715 C C . GLY A 1 101 ? 1.937 -6.608 -4.538 1.00 95.38 101 GLY A C 1
ATOM 716 O O . GLY A 1 101 ? 1.534 -6.772 -3.387 1.00 95.38 101 GLY A O 1
ATOM 717 N N . LEU A 1 102 ? 2.481 -5.452 -4.928 1.00 95.56 102 LEU A N 1
ATOM 718 C CA . LEU A 1 102 ? 2.633 -4.315 -4.012 1.00 95.56 102 LEU A CA 1
ATOM 719 C C . LEU A 1 102 ? 1.284 -3.862 -3.443 1.00 95.56 102 LEU A C 1
ATOM 721 O O . LEU A 1 102 ? 1.166 -3.673 -2.231 1.00 95.56 102 LEU A O 1
ATOM 725 N N . VAL A 1 103 ? 0.249 -3.761 -4.281 1.00 96.06 103 VAL A N 1
ATOM 726 C CA . VAL A 1 103 ? -1.115 -3.427 -3.838 1.00 96.06 103 VAL A CA 1
ATOM 727 C C . VAL A 1 103 ? -1.654 -4.469 -2.859 1.00 96.06 103 VAL A C 1
ATOM 729 O O . VAL A 1 103 ? -2.214 -4.099 -1.825 1.00 96.06 103 VAL A O 1
ATOM 732 N N . ALA A 1 104 ? -1.441 -5.759 -3.130 1.00 96.06 104 ALA A N 1
ATOM 733 C CA . ALA A 1 104 ? -1.847 -6.833 -2.227 1.00 96.06 104 ALA A CA 1
ATOM 734 C C . ALA A 1 104 ? -1.116 -6.766 -0.879 1.00 96.06 104 ALA A C 1
ATOM 736 O O . ALA A 1 104 ? -1.753 -6.881 0.168 1.00 96.06 104 ALA A O 1
ATOM 737 N N . GLY A 1 105 ? 0.196 -6.523 -0.887 1.00 95.38 105 GLY A N 1
ATOM 738 C CA . GLY A 1 105 ? 0.997 -6.395 0.327 1.00 95.38 105 GLY A CA 1
ATOM 739 C C . GLY A 1 105 ? 0.598 -5.188 1.176 1.00 95.38 105 GLY A C 1
ATOM 740 O O . GLY A 1 105 ? 0.350 -5.329 2.377 1.00 95.38 105 GLY A O 1
ATOM 741 N N . PHE A 1 106 ? 0.489 -4.002 0.566 1.00 94.25 106 PHE A N 1
ATOM 742 C CA . PHE A 1 106 ? 0.063 -2.792 1.277 1.00 94.25 106 PHE A CA 1
ATOM 743 C C . PHE A 1 106 ? -1.372 -2.917 1.793 1.00 94.25 106 PHE A C 1
ATOM 745 O O . PHE A 1 106 ? -1.641 -2.545 2.936 1.00 94.25 106 PHE A O 1
ATOM 752 N N . GLY A 1 107 ? -2.276 -3.494 0.995 1.00 91.75 107 GLY A N 1
ATOM 753 C CA . GLY A 1 107 ? -3.653 -3.767 1.400 1.00 91.75 107 GLY A CA 1
ATOM 754 C C . GLY A 1 107 ? -3.735 -4.748 2.568 1.00 91.75 107 GLY A C 1
ATOM 755 O O . GLY A 1 107 ? -4.421 -4.471 3.550 1.00 91.75 107 GLY A O 1
ATOM 756 N N . ALA A 1 108 ? -2.988 -5.854 2.523 1.00 92.75 108 ALA A N 1
ATOM 757 C CA . ALA A 1 108 ? -2.932 -6.820 3.619 1.00 92.75 108 ALA A CA 1
ATOM 758 C C . ALA A 1 108 ? -2.418 -6.179 4.917 1.00 92.75 108 ALA A C 1
ATOM 760 O O . ALA A 1 108 ? -2.999 -6.400 5.981 1.00 92.75 108 ALA A O 1
ATOM 761 N N . GLY A 1 109 ? -1.383 -5.337 4.831 1.00 90.56 109 GLY A N 1
ATOM 762 C CA . GLY A 1 109 ? -0.882 -4.573 5.973 1.00 90.56 109 GLY A CA 1
ATOM 763 C C . GLY A 1 109 ? -1.901 -3.564 6.516 1.00 90.56 109 GLY A C 1
ATOM 764 O O . GLY A 1 109 ? -2.099 -3.492 7.730 1.00 90.56 109 GLY A O 1
ATOM 765 N N . ALA A 1 110 ? -2.613 -2.858 5.630 1.00 87.81 110 ALA A N 1
ATOM 766 C CA . ALA A 1 110 ? -3.661 -1.895 5.983 1.00 87.81 110 ALA A CA 1
ATOM 767 C C . ALA A 1 110 ? -4.776 -2.511 6.840 1.00 87.81 110 ALA A C 1
ATOM 769 O O . ALA A 1 110 ? -5.241 -1.900 7.803 1.00 87.81 110 ALA A O 1
ATOM 770 N N . VAL A 1 111 ? -5.191 -3.741 6.514 1.00 88.88 111 VAL A N 1
ATOM 771 C CA .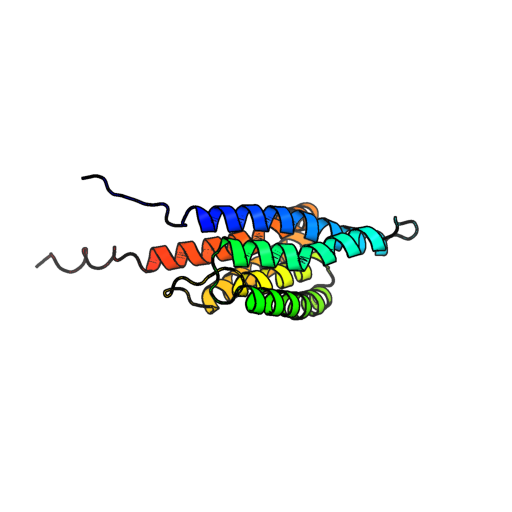 VAL A 1 111 ? -6.251 -4.463 7.241 1.00 88.88 111 VAL A CA 1
ATOM 772 C C . VAL A 1 111 ? -5.908 -4.630 8.725 1.00 88.88 111 VAL A C 1
ATOM 774 O O . VAL A 1 111 ? -6.816 -4.642 9.563 1.00 88.88 111 VAL A O 1
ATOM 777 N N . VAL A 1 112 ? -4.619 -4.760 9.052 1.00 89.00 112 VAL A N 1
ATOM 778 C CA . VAL A 1 112 ? -4.130 -4.988 10.421 1.00 89.00 112 VAL A CA 1
ATOM 779 C C . VAL A 1 112 ? -3.736 -3.707 11.141 1.00 89.00 112 VAL A C 1
ATOM 781 O O . VAL A 1 112 ? -3.806 -3.691 12.364 1.00 89.00 112 VAL A O 1
ATOM 784 N N . THR A 1 113 ? -3.279 -2.676 10.427 1.00 86.06 113 THR A N 1
ATOM 785 C CA . THR A 1 113 ? -2.776 -1.435 11.042 1.00 86.06 113 THR A CA 1
ATOM 786 C C . THR A 1 113 ? -3.865 -0.413 11.305 1.00 86.06 113 THR A C 1
ATOM 788 O O . THR A 1 113 ? -3.744 0.345 12.264 1.00 86.06 113 THR A O 1
ATOM 791 N N . VAL A 1 114 ? -4.919 -0.377 10.485 1.00 79.81 114 VAL A N 1
ATOM 792 C CA . VAL A 1 114 ? -6.045 0.537 10.699 1.00 79.81 114 VAL A CA 1
ATOM 793 C C . VAL A 1 114 ? -6.858 0.053 11.893 1.00 79.81 114 VAL A C 1
ATOM 795 O O . VAL A 1 114 ? -7.390 -1.065 11.877 1.00 79.81 114 VAL A O 1
ATOM 798 N N . ASP A 1 115 ? -6.986 0.910 12.907 1.00 70.81 115 ASP A N 1
ATOM 799 C CA . ASP A 1 115 ? -7.717 0.574 14.122 1.00 70.81 115 ASP A CA 1
ATOM 800 C C . ASP A 1 115 ? -9.162 0.106 13.861 1.00 70.81 115 ASP A C 1
ATOM 802 O O . ASP A 1 115 ? -9.807 0.453 12.860 1.00 70.81 115 ASP A O 1
ATOM 806 N N . ARG A 1 116 ? -9.651 -0.762 14.751 1.00 60.75 116 ARG A N 1
ATOM 807 C CA . ARG A 1 116 ? -10.983 -1.363 14.677 1.00 60.75 116 ARG A CA 1
ATOM 808 C C . ARG A 1 116 ? -11.908 -0.618 15.631 1.00 60.75 116 ARG A C 1
ATOM 810 O O . ARG A 1 116 ? -11.804 -0.807 16.839 1.00 60.75 116 ARG A O 1
ATOM 817 N N . LEU A 1 117 ? -12.892 0.116 15.109 1.00 54.00 117 LEU A N 1
ATOM 818 C CA . LEU A 1 117 ? -14.110 0.314 15.894 1.00 54.00 117 LEU A CA 1
ATOM 819 C C . LEU A 1 117 ? -14.762 -1.067 16.132 1.00 54.00 117 LEU A C 1
ATOM 821 O O . LEU A 1 117 ? -14.729 -1.920 15.237 1.00 54.00 117 LEU A O 1
ATOM 825 N N . PRO A 1 118 ? -15.355 -1.310 17.315 1.00 49.72 118 PRO A N 1
ATOM 826 C CA . PRO A 1 118 ? -15.848 -2.626 17.743 1.00 49.72 118 PRO A CA 1
ATOM 827 C C . PRO A 1 118 ? -16.919 -3.261 16.834 1.00 49.72 118 PRO A C 1
ATOM 829 O O . PRO A 1 118 ? -17.188 -4.451 16.963 1.00 49.72 118 PRO A O 1
ATOM 832 N N . MET A 1 119 ? -17.484 -2.510 15.883 1.00 47.91 119 MET A N 1
ATOM 833 C CA . MET A 1 119 ? -18.510 -2.967 14.935 1.00 47.91 119 MET A CA 1
ATOM 834 C C . MET A 1 119 ? -17.949 -3.516 13.599 1.00 47.91 119 MET A C 1
ATOM 836 O O . MET A 1 119 ? -18.713 -4.004 12.769 1.00 47.91 119 MET A O 1
ATOM 840 N N . HIS A 1 120 ? -16.630 -3.471 13.348 1.00 60.09 120 HIS A N 1
ATOM 841 C CA . HIS A 1 120 ? -16.059 -3.861 12.046 1.00 60.09 120 HIS A CA 1
ATOM 842 C C . HIS A 1 120 ? -15.565 -5.313 11.982 1.00 60.09 120 HIS A C 1
ATOM 844 O O . HIS A 1 120 ? -14.750 -5.763 12.791 1.00 60.09 120 HIS A O 1
ATOM 850 N N . THR A 1 121 ? -15.976 -6.040 10.937 1.00 69.25 121 THR A N 1
ATOM 851 C CA . THR A 1 121 ? -15.491 -7.400 10.669 1.00 69.25 121 THR A CA 1
ATOM 852 C C . THR A 1 121 ? -14.265 -7.382 9.757 1.00 69.25 121 THR A C 1
ATOM 854 O O . THR A 1 121 ? -14.241 -6.743 8.712 1.00 69.25 121 THR A O 1
ATOM 857 N N . TRP A 1 122 ? -13.234 -8.151 10.112 1.00 78.75 122 TRP A N 1
ATOM 858 C CA . TRP A 1 122 ? -12.020 -8.302 9.294 1.00 78.75 122 TRP A CA 1
ATOM 859 C C . TRP A 1 122 ? -12.308 -8.826 7.873 1.00 78.75 122 TRP A C 1
ATOM 861 O O . TRP A 1 122 ? -11.547 -8.557 6.946 1.00 78.75 122 TRP A O 1
ATOM 871 N N . LYS A 1 123 ? -13.429 -9.545 7.703 1.00 81.81 123 LYS A N 1
ATOM 872 C CA . LYS A 1 123 ? -13.876 -10.107 6.426 1.00 81.81 123 LYS A CA 1
ATOM 873 C C . LYS A 1 123 ? -14.228 -9.024 5.403 1.00 81.81 123 LYS A C 1
ATOM 875 O O . LYS A 1 123 ? -13.845 -9.169 4.249 1.00 81.81 123 LYS A O 1
ATOM 880 N N . SER A 1 124 ? -14.902 -7.937 5.799 1.00 80.38 124 SER A N 1
ATOM 881 C CA . SER A 1 124 ? -15.288 -6.879 4.848 1.00 80.38 124 SER A CA 1
ATOM 882 C C . SER A 1 124 ? -14.064 -6.167 4.274 1.00 80.38 124 SER A C 1
ATOM 884 O O . SER A 1 124 ? -13.978 -5.965 3.066 1.00 80.38 124 SER A O 1
ATOM 886 N N . ARG A 1 125 ? -13.074 -5.868 5.123 1.00 83.00 125 ARG A N 1
ATOM 887 C CA . ARG A 1 125 ? -11.810 -5.253 4.700 1.00 83.00 125 ARG A CA 1
ATOM 888 C C . ARG A 1 125 ? -11.000 -6.183 3.798 1.00 83.00 125 ARG A C 1
ATOM 890 O O . ARG A 1 125 ? -10.476 -5.729 2.789 1.00 83.00 125 ARG A O 1
ATOM 897 N N . ALA A 1 126 ? -10.936 -7.477 4.121 1.00 86.81 126 ALA A N 1
ATOM 898 C CA . ALA A 1 126 ? -10.257 -8.458 3.275 1.00 86.81 126 ALA A CA 1
ATOM 899 C C . ALA A 1 126 ? -10.905 -8.562 1.883 1.00 86.81 126 ALA A C 1
ATOM 901 O O . ALA A 1 126 ? -10.192 -8.600 0.884 1.00 86.81 126 ALA A O 1
ATOM 902 N N . ILE A 1 127 ? -12.242 -8.539 1.807 1.00 87.00 127 ILE A N 1
AT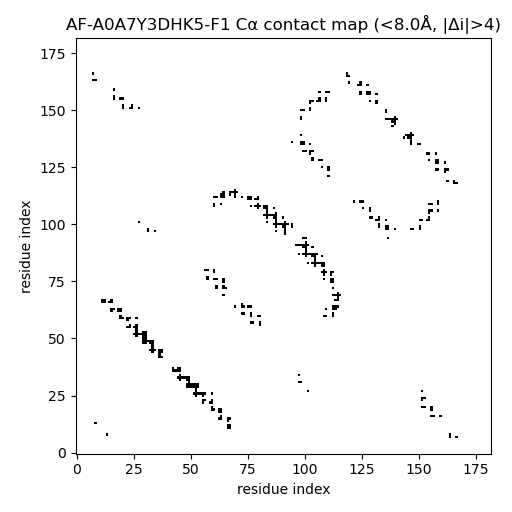OM 903 C CA . ILE A 1 127 ? -12.975 -8.520 0.531 1.00 87.00 127 ILE A CA 1
ATOM 904 C C . ILE A 1 127 ? -12.696 -7.224 -0.237 1.00 87.00 127 ILE A C 1
ATOM 906 O O . ILE A 1 127 ? -12.418 -7.288 -1.430 1.00 87.00 127 ILE A O 1
ATOM 910 N N . ALA A 1 128 ? -12.724 -6.066 0.429 1.00 87.06 128 ALA A N 1
ATOM 911 C CA . ALA A 1 128 ? -12.436 -4.782 -0.209 1.00 87.06 128 ALA A CA 1
ATOM 912 C C . ALA A 1 128 ? -11.014 -4.742 -0.786 1.00 87.06 128 ALA A C 1
ATOM 914 O O . ALA A 1 128 ? -10.835 -4.381 -1.945 1.00 87.06 128 ALA A O 1
ATOM 915 N N . VAL A 1 129 ? -10.017 -5.202 -0.023 1.00 90.69 129 VAL A N 1
ATOM 916 C CA . VAL A 1 129 ? -8.636 -5.326 -0.507 1.00 90.69 129 VAL A CA 1
ATOM 917 C C . VAL A 1 129 ? -8.547 -6.317 -1.666 1.00 90.69 129 VAL A C 1
ATOM 919 O O . VAL A 1 129 ? -7.916 -6.005 -2.670 1.00 90.69 129 VAL A O 1
ATOM 922 N N . GLY A 1 130 ? -9.205 -7.475 -1.577 1.00 92.56 130 GLY A N 1
ATOM 923 C CA . GLY A 1 130 ? -9.244 -8.449 -2.671 1.00 92.56 130 GLY A CA 1
ATOM 924 C C . GLY A 1 130 ? -9.834 -7.864 -3.957 1.00 92.56 130 GLY A C 1
ATOM 925 O O . GLY A 1 130 ? -9.249 -8.017 -5.028 1.00 92.56 130 GLY A O 1
ATOM 926 N N . ALA A 1 131 ? -10.940 -7.124 -3.848 1.00 92.12 131 ALA A N 1
ATOM 927 C CA . ALA A 1 131 ? -11.554 -6.420 -4.970 1.00 92.12 131 ALA A CA 1
ATOM 928 C C . ALA A 1 131 ? -10.623 -5.344 -5.549 1.00 92.12 131 ALA A C 1
ATOM 930 O O . ALA A 1 131 ? -10.506 -5.229 -6.766 1.00 92.12 131 ALA A O 1
ATOM 931 N N . THR A 1 132 ? -9.911 -4.599 -4.700 1.00 91.88 132 THR A N 1
ATOM 932 C CA . THR A 1 132 ? -8.901 -3.622 -5.126 1.00 91.88 132 THR A CA 1
ATOM 933 C C . THR A 1 132 ? -7.739 -4.268 -5.869 1.00 91.88 132 THR A C 1
ATOM 935 O O . THR A 1 132 ? -7.356 -3.778 -6.929 1.00 91.88 132 THR A O 1
ATOM 938 N N . VAL A 1 133 ? -7.192 -5.369 -5.351 1.00 94.88 133 VAL A N 1
ATOM 939 C CA . VAL A 1 133 ? -6.108 -6.118 -6.006 1.00 94.88 133 VAL A CA 1
ATOM 940 C C . VAL A 1 133 ? -6.567 -6.612 -7.374 1.00 94.88 133 VAL A C 1
ATOM 942 O O . VAL A 1 133 ? -5.862 -6.422 -8.361 1.00 94.88 133 VAL A O 1
ATOM 945 N N . PHE A 1 134 ? -7.771 -7.180 -7.451 1.00 95.88 134 PHE A N 1
ATOM 946 C CA . PHE A 1 134 ? -8.351 -7.647 -8.707 1.00 95.88 134 PHE A CA 1
ATOM 947 C C . PHE A 1 134 ? -8.592 -6.504 -9.704 1.00 95.88 134 PHE A C 1
ATOM 949 O O . PHE A 1 134 ? -8.264 -6.625 -10.883 1.00 95.88 134 PHE A O 1
ATOM 956 N N . TYR A 1 135 ? -9.106 -5.366 -9.233 1.00 92.62 135 TYR A N 1
ATOM 957 C CA . TYR A 1 135 ? -9.294 -4.175 -10.056 1.00 92.62 135 TYR A CA 1
ATOM 958 C C . TYR A 1 135 ? -7.967 -3.661 -10.625 1.00 92.62 135 TYR A C 1
ATOM 960 O O . TYR A 1 135 ? -7.871 -3.433 -11.828 1.00 92.62 135 TYR A O 1
ATOM 968 N N . VAL A 1 136 ? -6.927 -3.531 -9.793 1.00 94.12 136 VAL A N 1
ATOM 969 C CA . VAL A 1 136 ? -5.595 -3.091 -10.243 1.00 94.12 136 VAL A CA 1
ATOM 970 C C . VAL A 1 136 ? -4.990 -4.090 -11.224 1.00 94.12 136 VAL A C 1
ATOM 972 O O . VAL A 1 136 ? -4.466 -3.672 -12.253 1.00 94.12 136 VAL A O 1
ATOM 975 N N . PHE A 1 137 ? -5.116 -5.393 -10.960 1.00 95.00 137 PHE A N 1
ATOM 976 C CA . PHE A 1 137 ? -4.653 -6.450 -11.861 1.00 95.00 137 PHE A CA 1
ATOM 977 C C . PHE A 1 137 ? -5.237 -6.292 -13.270 1.00 95.00 137 PHE A C 1
ATOM 979 O O . PHE A 1 137 ? -4.496 -6.354 -14.256 1.00 95.00 137 PHE A O 1
ATOM 986 N N . ILE A 1 138 ? -6.550 -6.048 -13.361 1.00 96.25 138 ILE A N 1
ATOM 987 C CA . ILE A 1 138 ? -7.239 -5.778 -14.628 1.00 96.25 138 ILE A CA 1
ATOM 988 C C . ILE A 1 138 ? -6.746 -4.460 -15.232 1.00 96.25 138 ILE A C 1
ATOM 990 O O . ILE A 1 138 ? -6.405 -4.412 -16.413 1.00 96.25 138 ILE A O 1
ATOM 994 N N . LEU A 1 139 ? -6.679 -3.392 -14.435 1.00 93.00 139 LEU A N 1
ATOM 995 C CA . LEU A 1 139 ? -6.328 -2.056 -14.912 1.00 93.00 139 LEU A CA 1
ATOM 996 C C . LEU A 1 139 ? -4.918 -2.021 -15.515 1.00 93.00 139 LEU A C 1
ATOM 998 O O . LEU A 1 139 ? -4.736 -1.451 -16.585 1.00 93.00 139 LEU A O 1
ATOM 1002 N N . VAL A 1 140 ? -3.946 -2.687 -14.884 1.00 93.50 140 VAL A N 1
ATOM 1003 C CA . VAL A 1 140 ? -2.568 -2.817 -15.390 1.00 93.50 140 VAL A CA 1
ATOM 1004 C C . VAL A 1 140 ? -2.523 -3.525 -16.751 1.00 93.50 140 VAL A C 1
ATOM 1006 O O . VAL A 1 140 ? -1.658 -3.213 -17.562 1.00 93.50 140 VAL A O 1
ATOM 1009 N N . ARG A 1 141 ? -3.463 -4.433 -17.038 1.00 93.56 141 ARG A N 1
ATOM 1010 C CA . ARG A 1 141 ? -3.514 -5.201 -18.297 1.00 93.56 141 ARG A CA 1
ATOM 1011 C C . ARG A 1 141 ? -4.231 -4.481 -19.429 1.00 93.56 141 ARG A C 1
ATOM 1013 O O . ARG A 1 141 ? -3.885 -4.691 -20.585 1.00 93.56 141 ARG A O 1
ATOM 1020 N N . ILE A 1 142 ? -5.225 -3.656 -19.107 1.00 95.12 142 ILE A N 1
ATOM 1021 C CA . ILE A 1 142 ? -5.994 -2.914 -20.114 1.00 95.12 142 ILE A CA 1
ATOM 1022 C C . ILE A 1 142 ? -5.345 -1.553 -20.383 1.00 95.12 142 ILE A C 1
ATOM 1024 O O . ILE A 1 142 ? -5.170 -1.166 -21.535 1.00 95.12 142 ILE A O 1
ATOM 1028 N N . ILE A 1 143 ? -4.991 -0.819 -19.323 1.00 94.19 143 ILE A N 1
ATOM 1029 C CA . ILE A 1 143 ? -4.453 0.543 -19.399 1.00 94.19 143 ILE A CA 1
ATOM 1030 C C . ILE A 1 143 ? -3.292 0.678 -18.394 1.00 94.19 143 ILE A C 1
ATOM 1032 O O . ILE A 1 143 ? -3.471 1.254 -17.312 1.00 94.19 143 ILE A O 1
ATOM 1036 N N . PRO A 1 144 ? -2.084 0.178 -18.733 1.00 89.38 144 PRO A N 1
ATOM 1037 C CA . PRO A 1 144 ? -0.955 0.103 -17.803 1.00 89.38 144 PRO A CA 1
ATOM 1038 C C . PRO A 1 144 ? -0.631 1.412 -17.061 1.00 89.38 144 PRO A C 1
ATOM 1040 O O . PRO A 1 144 ? -0.448 1.361 -15.842 1.00 89.38 144 PRO A O 1
ATOM 1043 N N . PRO A 1 145 ? -0.636 2.598 -17.712 1.00 90.06 145 PRO A N 1
ATOM 1044 C CA . PRO A 1 145 ? -0.368 3.860 -17.019 1.00 90.06 145 PRO A CA 1
ATOM 1045 C C . PRO A 1 145 ? -1.367 4.160 -15.894 1.00 90.06 145 PRO A C 1
ATOM 1047 O O . PRO A 1 145 ? -0.976 4.625 -14.825 1.00 90.06 145 PRO A O 1
ATOM 1050 N N . LEU A 1 146 ? -2.653 3.853 -16.104 1.00 88.44 146 LEU A N 1
ATOM 1051 C CA . LEU A 1 146 ? -3.686 4.039 -15.082 1.00 88.44 146 LEU A CA 1
ATOM 1052 C C . LEU A 1 146 ? -3.557 3.001 -13.963 1.00 88.44 146 LEU A C 1
ATOM 1054 O O . LEU A 1 146 ? -3.728 3.343 -12.791 1.00 88.44 146 LEU A O 1
ATOM 1058 N N . GLY A 1 147 ? -3.206 1.760 -14.320 1.00 89.00 147 GLY A N 1
ATOM 1059 C CA . GLY A 1 147 ? -2.827 0.693 -13.390 1.00 89.00 147 GLY A CA 1
ATOM 1060 C C . GLY A 1 147 ? -1.789 1.157 -12.375 1.00 89.00 147 GLY A C 1
ATOM 1061 O O . GLY A 1 147 ? -2.028 1.147 -11.168 1.00 89.00 147 GLY A O 1
ATOM 1062 N N . VAL A 1 148 ? -0.659 1.639 -12.889 1.00 91.25 148 VAL A N 1
ATOM 1063 C CA . VAL A 1 148 ? 0.488 2.074 -12.086 1.00 91.25 148 VAL A CA 1
ATOM 1064 C C . VAL A 1 148 ? 0.168 3.312 -11.246 1.00 91.25 148 VAL A C 1
ATOM 1066 O O . VAL A 1 148 ? 0.548 3.357 -10.076 1.00 91.25 148 VAL A O 1
ATOM 1069 N N . ALA A 1 149 ? -0.525 4.301 -11.822 1.00 90.31 149 ALA A N 1
ATOM 1070 C CA . ALA A 1 149 ? -0.807 5.573 -11.155 1.00 90.31 149 ALA A CA 1
ATOM 1071 C C . ALA A 1 149 ? -1.841 5.4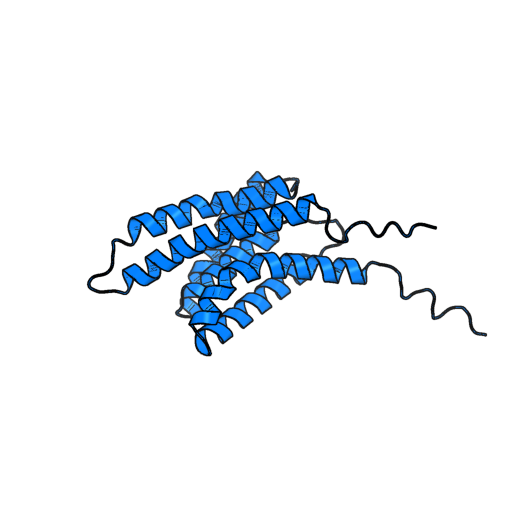45 -10.024 1.00 90.31 149 ALA A C 1
ATOM 1073 O O . ALA A 1 149 ? -1.726 6.116 -8.999 1.00 90.31 149 ALA A O 1
ATOM 1074 N N . SER A 1 150 ? -2.849 4.584 -10.192 1.00 87.12 150 SER A N 1
ATOM 1075 C CA . SER A 1 150 ? -3.911 4.401 -9.193 1.00 87.12 150 SER A CA 1
ATOM 1076 C C . SER A 1 150 ? -3.538 3.422 -8.077 1.00 87.12 150 SER A C 1
ATOM 1078 O O . SER A 1 150 ? -4.028 3.568 -6.955 1.00 87.12 150 SER A O 1
ATOM 1080 N N . ALA A 1 151 ? -2.641 2.467 -8.348 1.00 89.12 151 ALA A N 1
ATOM 1081 C CA . ALA A 1 151 ? -2.228 1.412 -7.424 1.00 89.12 151 ALA A CA 1
ATOM 1082 C C . ALA A 1 151 ? -1.936 1.870 -5.979 1.00 89.12 151 ALA A C 1
ATOM 1084 O O . ALA A 1 151 ? -2.483 1.261 -5.061 1.00 89.12 151 ALA A O 1
ATOM 1085 N N . PRO A 1 152 ? -1.142 2.927 -5.718 1.00 88.56 152 PRO A N 1
ATOM 1086 C CA . PRO A 1 152 ? -0.818 3.311 -4.344 1.00 88.56 152 PRO A CA 1
ATOM 1087 C C . PRO A 1 152 ? -1.982 3.980 -3.593 1.00 88.56 152 PRO A C 1
ATOM 1089 O O . PRO A 1 152 ? -2.006 3.994 -2.364 1.00 88.56 152 PRO A O 1
ATOM 1092 N N . LEU A 1 153 ? -2.971 4.525 -4.304 1.00 89.19 153 LEU A N 1
ATOM 1093 C CA . LEU A 1 153 ? -4.094 5.241 -3.689 1.00 89.19 153 LEU A CA 1
ATOM 1094 C C . LEU A 1 153 ? -5.182 4.285 -3.186 1.00 89.19 153 LEU A C 1
ATOM 1096 O O . LEU A 1 153 ? -5.902 4.584 -2.231 1.00 89.19 153 LEU A O 1
ATOM 1100 N N . LEU A 1 154 ? -5.319 3.129 -3.831 1.00 84.25 154 LEU A N 1
ATOM 1101 C CA . LEU A 1 154 ? -6.453 2.233 -3.626 1.00 84.25 154 LEU A CA 1
ATOM 1102 C C . LEU A 1 154 ? -6.438 1.414 -2.317 1.00 84.25 154 LEU A C 1
ATOM 1104 O O . LEU A 1 154 ? -7.506 1.257 -1.733 1.00 84.25 154 LEU A O 1
ATOM 1108 N N . PRO A 1 155 ? -5.303 0.913 -1.790 1.00 79.31 155 PRO A N 1
ATOM 1109 C CA . PRO A 1 155 ? -5.298 0.055 -0.603 1.00 79.31 155 PRO A CA 1
ATOM 1110 C C . PRO A 1 155 ? -5.928 0.710 0.632 1.00 79.31 155 PRO A C 1
ATOM 1112 O O . PRO A 1 155 ? -6.771 0.113 1.301 1.00 79.31 155 PRO A O 1
ATOM 1115 N N . PHE A 1 156 ? -5.546 1.953 0.931 1.00 80.56 156 PHE A N 1
ATOM 1116 C CA . PHE A 1 156 ? -6.059 2.672 2.099 1.00 80.56 156 PHE A CA 1
ATOM 1117 C C . PHE A 1 156 ? -7.452 3.251 1.867 1.00 80.56 156 PHE A C 1
ATOM 1119 O O . PHE A 1 156 ? -8.273 3.229 2.785 1.00 80.56 156 PHE A O 1
ATOM 1126 N N . THR A 1 157 ? -7.762 3.695 0.647 1.00 81.94 157 THR A N 1
ATOM 1127 C CA . THR A 1 157 ? -9.114 4.165 0.312 1.00 81.94 157 THR A CA 1
ATOM 1128 C C . THR A 1 157 ? -10.134 3.029 0.337 1.00 81.94 157 THR A C 1
ATOM 1130 O O . THR A 1 157 ? -11.232 3.223 0.850 1.00 81.94 157 THR A O 1
ATOM 1133 N N . ALA A 1 158 ? -9.771 1.822 -0.104 1.00 80.88 158 ALA A N 1
ATOM 1134 C CA . ALA A 1 158 ? -10.638 0.648 -0.042 1.00 80.88 158 ALA A CA 1
ATOM 1135 C C . ALA A 1 158 ? -10.968 0.240 1.397 1.00 80.88 158 ALA A C 1
ATOM 1137 O O . ALA A 1 158 ? -12.126 -0.039 1.711 1.00 80.88 158 ALA A O 1
ATOM 1138 N N . VAL A 1 159 ? -9.976 0.259 2.294 1.00 80.44 159 VAL A N 1
ATOM 1139 C CA . VAL A 1 159 ? -10.206 0.005 3.725 1.00 80.44 159 VAL A CA 1
ATOM 1140 C C . VAL A 1 159 ? -11.076 1.103 4.342 1.00 80.44 159 VAL A C 1
ATOM 1142 O O . VAL A 1 159 ? -12.012 0.790 5.076 1.00 80.44 159 VAL A O 1
ATOM 1145 N N . ALA A 1 160 ? -10.830 2.373 4.006 1.00 79.94 160 ALA A N 1
ATOM 1146 C CA . ALA A 1 160 ? -11.649 3.489 4.478 1.00 79.94 160 ALA A CA 1
ATOM 1147 C C . ALA A 1 160 ? -13.108 3.387 4.000 1.00 79.94 160 ALA A C 1
ATOM 1149 O O . ALA A 1 160 ? -14.031 3.605 4.782 1.00 79.94 160 ALA A O 1
ATOM 1150 N N . MET A 1 161 ? -13.322 3.003 2.739 1.00 78.25 161 MET A N 1
ATOM 1151 C CA . MET A 1 161 ? -14.655 2.822 2.165 1.00 78.25 161 MET A CA 1
ATOM 1152 C C . MET A 1 161 ? -15.380 1.621 2.780 1.00 78.25 161 MET A C 1
ATOM 1154 O O . MET A 1 161 ? -16.575 1.694 3.060 1.00 78.25 161 MET A O 1
ATOM 1158 N N . ALA A 1 162 ? -14.666 0.520 3.035 1.00 77.56 162 ALA A N 1
ATOM 1159 C CA . ALA A 1 162 ? -15.229 -0.645 3.712 1.00 77.56 162 ALA A CA 1
ATOM 1160 C C . ALA A 1 162 ? -15.701 -0.309 5.134 1.00 77.56 162 ALA A C 1
ATOM 1162 O O . ALA A 1 162 ? -16.757 -0.782 5.559 1.00 77.56 162 ALA A O 1
ATOM 1163 N N . ASP A 1 163 ? -14.940 0.525 5.848 1.00 75.31 163 ASP A N 1
ATOM 1164 C CA . ASP A 1 163 ? -15.326 1.022 7.167 1.00 75.31 163 ASP A CA 1
ATOM 1165 C C . ASP A 1 163 ? -16.564 1.929 7.080 1.00 75.31 16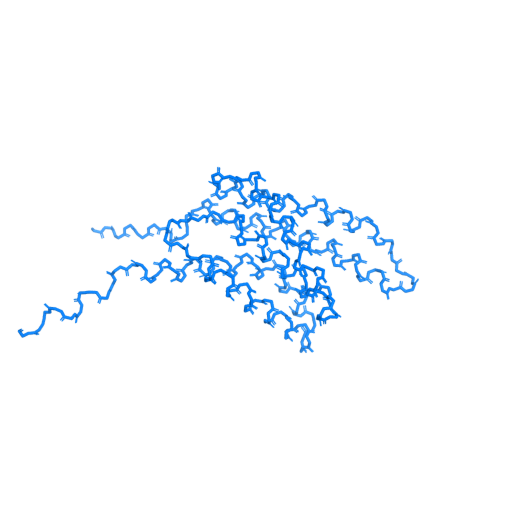3 ASP A C 1
ATOM 1167 O O . ASP A 1 163 ? -17.522 1.712 7.821 1.00 75.31 163 ASP A O 1
ATOM 1171 N N . TYR A 1 164 ? -16.596 2.854 6.115 1.00 74.88 164 TYR A N 1
ATOM 1172 C CA . TYR A 1 164 ? -17.730 3.755 5.886 1.00 74.88 164 TYR A CA 1
ATOM 1173 C C . TYR A 1 164 ? -19.038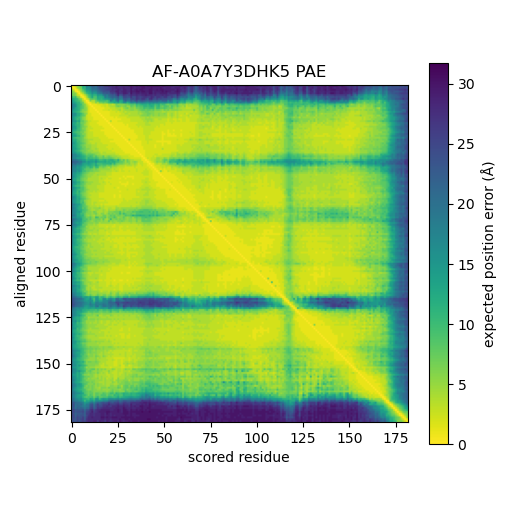 3.004 5.574 1.00 74.88 164 TYR A C 1
ATOM 1175 O O . TYR A 1 164 ? -20.081 3.279 6.167 1.00 74.88 164 TYR A O 1
ATOM 1183 N N . ILE A 1 165 ? -18.994 2.005 4.684 1.00 75.12 165 ILE A N 1
ATOM 1184 C CA . ILE A 1 165 ? -20.175 1.192 4.336 1.00 75.12 165 ILE A CA 1
ATOM 1185 C C . ILE A 1 165 ? -20.654 0.372 5.546 1.00 75.12 165 ILE A C 1
ATOM 1187 O O . ILE A 1 165 ? -21.857 0.184 5.735 1.00 75.12 165 ILE A O 1
ATOM 1191 N N . ALA A 1 166 ? -19.734 -0.133 6.374 1.00 73.06 166 ALA A N 1
ATOM 1192 C CA . ALA A 1 166 ? -20.092 -0.879 7.580 1.00 73.06 166 ALA A CA 1
ATOM 1193 C C . ALA A 1 166 ? -20.760 0.019 8.640 1.00 73.06 166 ALA A C 1
ATOM 1195 O O . ALA A 1 166 ? -21.725 -0.401 9.282 1.00 73.06 166 ALA A O 1
ATOM 1196 N N . GLU A 1 167 ? -20.290 1.261 8.783 1.00 70.81 167 GLU A N 1
ATOM 1197 C CA . GLU A 1 167 ? -20.895 2.277 9.654 1.00 70.81 167 GLU A CA 1
ATOM 1198 C C . GLU A 1 167 ? -22.313 2.646 9.190 1.00 70.81 167 GLU A C 1
ATOM 1200 O O . GLU A 1 167 ? -23.229 2.673 10.012 1.00 70.81 167 GLU A O 1
ATOM 1205 N N . GLN A 1 168 ? -22.541 2.818 7.881 1.00 69.56 168 GLN A N 1
ATOM 1206 C CA . GLN A 1 168 ? -23.879 3.095 7.335 1.00 69.56 168 GLN A CA 1
ATOM 1207 C C . GLN A 1 168 ? -24.897 1.985 7.628 1.00 69.56 168 GLN A C 1
ATOM 1209 O O . GLN A 1 168 ? -26.052 2.274 7.923 1.00 69.56 168 GLN A O 1
ATOM 1214 N N . ARG A 1 169 ? -24.482 0.712 7.580 1.00 67.00 169 ARG A N 1
ATOM 1215 C CA . ARG A 1 169 ? -25.372 -0.432 7.863 1.00 67.00 169 ARG A CA 1
ATOM 1216 C C . ARG A 1 169 ? -25.774 -0.550 9.330 1.00 67.00 169 ARG A C 1
ATOM 1218 O O . ARG A 1 169 ? -26.729 -1.255 9.633 1.00 67.00 169 ARG A O 1
ATOM 1225 N N . THR A 1 170 ? -25.027 0.096 10.221 1.00 62.50 170 THR A N 1
ATOM 1226 C CA . THR A 1 170 ? -25.253 0.035 11.669 1.00 62.50 170 THR A CA 1
ATOM 1227 C C . THR A 1 170 ? -26.094 1.217 12.160 1.00 62.50 170 THR A C 1
ATOM 1229 O O . THR A 1 170 ? -26.628 1.156 13.263 1.00 62.50 170 THR A O 1
ATOM 1232 N N . GLN A 1 171 ? -26.260 2.279 11.358 1.00 60.03 171 GLN A N 1
ATOM 1233 C CA . GLN A 1 171 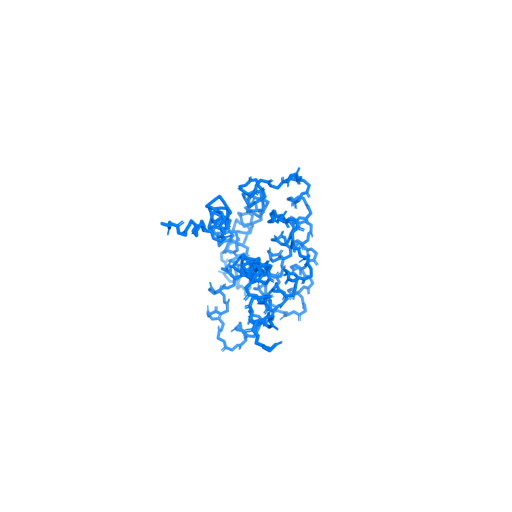? -27.186 3.361 11.691 1.00 60.03 171 GLN A CA 1
ATOM 1234 C C . GLN A 1 171 ? -28.635 2.852 11.555 1.00 60.03 171 GLN A C 1
ATOM 1236 O O . GLN A 1 171 ? -29.042 2.458 10.459 1.00 60.03 171 GLN A O 1
ATOM 1241 N N . PRO A 1 172 ? -29.425 2.829 12.646 1.00 51.91 172 PRO A N 1
ATOM 1242 C CA . PRO A 1 172 ? -30.780 2.291 12.657 1.00 51.91 172 PRO A CA 1
ATOM 1243 C C . PRO A 1 172 ? -31.740 3.276 11.977 1.00 51.91 172 PRO A C 1
ATOM 1245 O O . PRO A 1 172 ? -32.441 4.047 12.621 1.00 51.91 172 PRO A O 1
ATOM 1248 N N . GLY A 1 173 ? -31.741 3.274 10.644 1.00 52.38 173 GLY A N 1
ATOM 1249 C CA . GLY A 1 173 ? -32.687 4.019 9.808 1.00 52.38 173 GLY A CA 1
ATOM 1250 C C . GLY A 1 173 ? -33.787 3.150 9.194 1.00 52.38 173 GLY A C 1
ATOM 1251 O O . GLY A 1 173 ? -34.564 3.653 8.394 1.00 52.38 173 GLY A O 1
ATOM 1252 N N . ASN A 1 174 ? -33.848 1.856 9.532 1.00 52.88 174 ASN A N 1
ATOM 1253 C CA . ASN A 1 174 ? -34.744 0.897 8.874 1.00 52.88 174 ASN A CA 1
ATOM 1254 C C . ASN A 1 174 ? -35.741 0.193 9.814 1.00 52.88 174 ASN A C 1
ATOM 1256 O O . ASN A 1 174 ? -36.402 -0.748 9.391 1.00 52.88 174 ASN A O 1
ATOM 1260 N N . GLU A 1 175 ? -35.887 0.647 11.065 1.00 52.62 175 GLU A N 1
ATOM 1261 C CA . GLU A 1 175 ? -36.899 0.115 12.002 1.00 52.62 175 GLU A CA 1
ATOM 1262 C C . GLU A 1 175 ? -38.121 1.035 12.184 1.00 52.62 175 GLU A C 1
ATOM 1264 O O . GLU A 1 175 ? -39.133 0.613 12.734 1.00 52.62 175 GLU A O 1
ATOM 1269 N N . SER A 1 176 ? -38.104 2.266 11.665 1.00 51.75 176 SER A N 1
ATOM 1270 C CA . SER A 1 176 ? -39.201 3.238 11.832 1.00 51.75 176 SER A CA 1
ATOM 1271 C C . SER A 1 176 ? -40.180 3.337 10.650 1.00 51.75 176 SER A C 1
ATOM 1273 O O . SER A 1 176 ? -41.094 4.154 10.697 1.00 51.75 176 SER A O 1
ATOM 1275 N N . ALA A 1 177 ? -40.063 2.486 9.622 1.00 52.34 177 ALA A N 1
ATOM 1276 C CA . ALA A 1 177 ? -40.977 2.482 8.466 1.00 52.34 177 ALA A CA 1
ATOM 1277 C C . ALA A 1 177 ? -41.925 1.263 8.387 1.00 52.34 177 ALA A C 1
ATOM 1279 O O . ALA A 1 177 ? -42.708 1.170 7.446 1.00 52.34 177 ALA A O 1
ATOM 1280 N N . GLY A 1 178 ? -41.880 0.334 9.352 1.00 48.25 178 GLY A N 1
ATOM 1281 C CA . GLY A 1 178 ? -42.677 -0.906 9.321 1.00 48.25 178 GLY A CA 1
ATOM 1282 C C . GLY A 1 178 ? -43.699 -1.091 10.448 1.00 48.25 178 GLY A C 1
ATOM 1283 O O . GLY A 1 178 ? -44.412 -2.086 10.442 1.00 48.25 178 GLY A O 1
ATOM 1284 N N . GLY A 1 179 ? -43.774 -0.176 11.420 1.00 49.19 179 GLY A N 1
ATOM 1285 C CA . GLY A 1 179 ? -44.544 -0.371 12.660 1.00 49.19 179 GLY A CA 1
ATOM 1286 C C . GLY A 1 179 ? -45.622 0.672 12.940 1.00 49.19 179 GLY A C 1
ATOM 1287 O O . GLY A 1 179 ? -45.998 0.852 14.094 1.00 49.19 179 GLY A O 1
ATOM 1288 N N . GLN A 1 180 ? -46.080 1.411 11.927 1.00 47.94 180 GLN A N 1
ATOM 1289 C CA . GLN A 1 180 ? -47.126 2.415 12.124 1.00 47.94 180 GLN A CA 1
ATOM 1290 C C . GLN A 1 180 ? -48.031 2.560 10.897 1.00 47.94 180 GLN A C 1
ATOM 1292 O O . GLN A 1 180 ? -48.219 3.653 10.379 1.00 47.94 180 GLN A O 1
ATOM 1297 N N . VAL A 1 181 ? -48.599 1.447 10.428 1.00 51.34 181 VAL A N 1
ATOM 1298 C CA . VAL A 1 181 ? -49.885 1.463 9.720 1.00 51.34 181 VAL A CA 1
ATOM 1299 C C . VAL A 1 181 ? -50.641 0.180 10.079 1.00 51.34 181 VAL A C 1
ATOM 1301 O O . VAL A 1 181 ? -50.117 -0.907 9.845 1.00 51.34 181 VAL A O 1
ATOM 1304 N N . ALA A 1 182 ? -51.870 0.374 10.568 1.00 40.53 182 ALA A N 1
ATOM 1305 C CA . ALA A 1 182 ? -52.908 -0.592 10.958 1.00 40.53 182 ALA A CA 1
ATOM 1306 C C . ALA A 1 182 ? -52.831 -1.142 12.391 1.00 40.53 182 ALA A C 1
ATOM 1308 O O . ALA A 1 182 ? -52.020 -2.050 12.668 1.00 40.53 182 ALA A O 1
#

Nearest PDB structures (foldseek):
  8tn6-assembly1_C  TM=3.237E-01  e=1.655E+00  synthetic construct
  7nyh-assembly1_H  TM=2.863E-01  e=1.262E+00  Escherichia coli B
  8tn1-assembly1_B  TM=3.268E-01  e=6.420E+00  synthetic construct

Solvent-accessible surface area (backbone atoms only — not comparable to full-atom values): 9493 Å² total; per-residue (Å²): 134,82,79,83,74,65,64,92,66,50,72,53,50,52,50,15,50,52,54,22,39,56,44,34,41,53,16,49,50,18,39,51,50,14,56,56,24,70,74,39,98,88,41,64,79,31,60,64,37,29,51,52,10,58,63,36,47,61,50,25,37,40,45,24,5,57,49,38,64,26,96,53,30,71,63,23,29,55,48,18,52,51,36,18,56,67,33,19,53,58,42,14,64,74,66,73,36,65,66,43,2,50,32,36,5,53,19,52,14,43,66,57,17,49,50,77,61,94,87,66,60,73,63,55,35,51,50,34,35,51,51,48,31,53,50,36,48,50,32,40,72,77,42,44,72,61,17,64,69,46,40,54,58,42,36,60,50,32,43,51,48,40,51,51,55,54,53,60,74,67,54,88,78,78,74,85,83,81,80,85,81,136